Protein 2W8M (pdb70)

B-factor: mean 38.95, std 8.73, range [20.45, 92.02]

CATH classification: 3.40.1350.50

Radius of gyration: 22.52 Å; Cα contacts (8 Å, |Δi|>4): 582; chains: 2; bounding box: 48×68×51 Å

Solvent-accessible surface area: 18351 Å² total; per-residue (Å²): 109,84,19,72,48,24,50,0,40,65,51,4,2,32,0,53,0,1,20,24,6,13,90,15,99,93,137,44,69,4,117,19,52,11,16,37,220,108,83,55,124,34,1,103,137,94,17,87,28,24,0,52,4,138,49,172,128,71,57,15,10,1,0,4,0,15,19,20,9,42,2,139,39,72,123,193,136,80,30,36,7,33,5,59,1,88,41,0,90,16,0,138,162,60,125,2,28,17,20,0,2,1,0,0,32,15,77,130,100,99,92,10,20,0,2,6,0,90,35,0,23,47,5,39,176,88,104,109,6,103,78,83,188,100,50,85,4,65,0,29,14,76,63,7,91,61,12,57,64,0,42,96,17,0,91,37,68,44,111,66,16,126,146,152,120,175,68,84,79,14,70,51,41,52,0,106,72,63,3,4,13,0,53,0,2,16,24,1,12,85,18,106,90,143,42,51,0,112,16,61,5,15,5,105,58,114,213,91,122,52,100,33,0,45,101,94,4,44,4,2,0,24,18,130,44,171,127,32,83,29,5,0,0,1,0,7,19,64,178,28,145,156,177,115,54,91,34,46,57,42,1,58,2,80,41,1,92,24,0,124,170,73,120,2,27,17,10,0,4,0,0,2,35,15,86,137,91,87,120,11,24,0,0,5,0,80,31,0,15,59,20,54,159,112,102,105,8,122,77,75,93,129,173,196,61,50,62,7,47,0,11,32,93,70,11,94,70,17,53,63,0,47,103,16,0,84,37,61,44,134,80,86,178

Nearest PDB structures (foldseek):
  2w8m-assembly1_A  TM=1.006E+00  e=6.542E-33  Sulfolobus virus Ragged Hills
  2w8m-assembly1_B  TM=9.466E-01  e=5.560E-27  Sulfolobus virus Ragged Hills
  7eww-assembly2_B  TM=3.081E-01  e=2.162E-01  Ebinur lake virus
  7ex0-assembly1_A  TM=2.526E-01  e=7.162E-01  Ebinur lake virus
  4lgc-assembly1_A  TM=4.052E-01  e=6.971E+00  [Clostridium] scindens

Structure (mmCIF, N/CA/C/O backbone):
data_2W8M
#
_entry.id   2W8M
#
_cell.length_a   56.477
_cell.length_b   81.971
_cell.length_c   60.160
_cell.angle_alpha   90.00
_cell.angle_beta   115.40
_cell.angle_gamma   90.00
#
_symmetry.space_group_name_H-M   'P 1 21 1'
#
loop_
_entity.id
_entity.type
_entity.pdbx_description
1 polymer 'ORF D212'
2 water water
#
loop_
_atom_site.group_PDB
_atom_site.id
_atom_site.type_symbol
_atom_site.label_atom_id
_atom_site.label_alt_id
_atom_site.label_comp_id
_atom_site.label_asym_id
_atom_site.label_entity_id
_atom_site.label_seq_id
_atom_site.pdbx_PDB_ins_code
_atom_site.Cartn_x
_atom_site.Cartn_y
_atom_site.Cartn_z
_atom_site.occupancy
_atom_site.B_iso_or_equiv
_atom_site.auth_seq_id
_atom_site.auth_comp_id
_atom_site.auth_asym_id
_atom_site.auth_atom_id
_atom_site.pdbx_PDB_model_num
ATOM 1 N N . ILE A 1 19 ? 44.286 60.281 60.675 1.00 30.64 19 ILE A N 1
ATOM 2 C CA . ILE A 1 19 ? 44.735 59.842 59.320 1.00 31.29 19 ILE A CA 1
ATOM 3 C C . ILE A 1 19 ? 46.197 60.247 59.085 1.00 31.06 19 ILE A C 1
ATOM 4 O O . ILE A 1 19 ? 46.488 61.347 58.605 1.00 30.76 19 ILE A O 1
ATOM 9 N N . LEU A 1 20 ? 47.110 59.347 59.448 1.00 30.49 20 LEU A N 1
ATOM 10 C CA . LEU A 1 20 ? 48.542 59.558 59.238 1.00 29.99 20 LEU A CA 1
ATOM 11 C C . LEU A 1 20 ? 48.939 59.121 57.828 1.00 29.22 20 LEU A C 1
ATOM 12 O O . LEU A 1 20 ? 48.432 58.114 57.332 1.00 29.87 20 LEU A O 1
ATOM 17 N N . PRO A 1 21 ? 49.839 59.879 57.168 1.00 28.81 21 PRO A N 1
ATOM 18 C CA . PRO A 1 21 ? 50.368 59.437 55.877 1.00 28.15 21 PRO A CA 1
ATOM 19 C C . PRO A 1 21 ? 51.177 58.147 55.973 1.00 27.54 21 PRO A C 1
ATOM 20 O O . PRO A 1 21 ? 51.905 57.943 56.942 1.00 26.66 21 PRO A O 1
ATOM 24 N N . THR A 1 22 ? 51.026 57.281 54.975 1.00 27.66 22 THR A N 1
ATOM 25 C CA . THR A 1 22 ? 51.919 56.139 54.789 1.00 27.59 22 THR A CA 1
ATOM 26 C C . THR A 1 22 ? 52.253 56.002 53.307 1.00 27.88 22 THR A C 1
ATOM 27 O O . THR A 1 22 ? 51.543 56.532 52.449 1.00 29.07 22 THR A O 1
ATOM 31 N N . VAL A 1 23 ? 53.341 55.29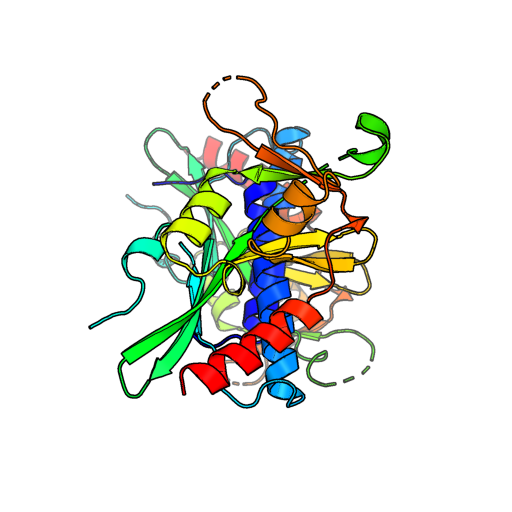7 53.019 1.00 27.87 23 VAL A N 1
ATOM 32 C CA . VAL A 1 23 ? 53.756 55.039 51.639 1.00 28.32 23 VAL A CA 1
ATOM 33 C C . VAL A 1 23 ? 52.721 54.172 50.916 1.00 28.61 23 VAL A C 1
ATOM 34 O O . VAL A 1 23 ? 52.479 54.355 49.726 1.00 28.46 23 VAL A O 1
ATOM 38 N N . GLY A 1 24 ? 52.111 53.245 51.652 1.00 29.17 24 GLY A N 1
ATOM 39 C CA . GLY A 1 24 ? 51.072 52.368 51.115 1.00 28.71 24 GLY A CA 1
ATOM 40 C C . GLY A 1 24 ? 49.818 53.107 50.684 1.00 29.04 24 GLY A C 1
ATOM 41 O O . GLY A 1 24 ? 49.297 52.866 49.594 1.00 29.99 24 GLY A O 1
ATOM 42 N N . LEU A 1 25 ? 49.334 54.010 51.534 1.00 29.28 25 LEU A N 1
ATOM 43 C CA . LEU A 1 25 ? 48.157 54.820 51.212 1.00 29.49 25 LEU A CA 1
ATOM 44 C C . LEU A 1 25 ? 48.433 55.741 50.022 1.00 29.76 25 LEU A C 1
ATOM 45 O O . LEU A 1 25 ? 47.582 55.912 49.149 1.00 29.94 25 LEU A O 1
ATOM 50 N N . GLY A 1 26 ? 49.621 56.336 50.000 1.00 30.40 26 GLY A N 1
ATOM 51 C CA . GLY A 1 26 ? 50.042 57.185 48.887 1.00 31.06 26 GLY A CA 1
ATOM 52 C C . GLY A 1 26 ? 50.102 56.428 47.570 1.00 30.98 26 GLY A C 1
ATOM 53 O O . GLY A 1 26 ? 49.676 56.941 46.533 1.00 30.49 26 GLY A O 1
ATOM 54 N N . ARG A 1 27 ? 50.631 55.206 47.618 1.00 31.22 27 ARG A N 1
ATOM 55 C CA . ARG A 1 27 ? 50.693 54.325 46.444 1.00 32.38 27 ARG A CA 1
ATOM 56 C C . ARG A 1 27 ? 49.304 53.950 45.933 1.00 31.82 27 ARG A C 1
ATOM 57 O O . ARG A 1 27 ? 49.098 53.808 44.727 1.00 31.38 27 ARG A O 1
ATOM 65 N N . GLU A 1 28 ? 48.362 53.781 46.857 1.00 32.81 28 GLU A N 1
ATOM 66 C CA . GLU A 1 28 ? 46.978 53.465 46.506 1.00 34.48 28 GLU A CA 1
ATOM 67 C C . GLU A 1 28 ? 46.305 54.625 45.767 1.00 33.71 28 GLU A C 1
ATOM 68 O O . GLU A 1 28 ? 45.686 54.420 44.725 1.00 35.48 28 GLU A O 1
ATOM 74 N N . TYR A 1 29 ? 46.439 55.838 46.298 1.00 33.76 29 TYR A N 1
ATOM 75 C CA . TYR A 1 29 ? 45.924 57.036 45.624 1.00 34.48 29 TYR A CA 1
ATOM 76 C C . TYR A 1 29 ? 46.588 57.247 44.263 1.00 34.63 29 TYR A C 1
ATOM 77 O O . TYR A 1 29 ? 45.955 57.726 43.321 1.00 34.45 29 TYR A O 1
ATOM 86 N N . LEU A 1 30 ? 47.865 56.882 44.172 1.00 35.11 30 LEU A N 1
ATOM 87 C CA . LEU A 1 30 ? 48.601 56.919 42.907 1.00 35.00 30 LEU A CA 1
ATOM 88 C C . LEU A 1 30 ? 47.957 55.992 41.869 1.00 34.92 30 LEU A C 1
ATOM 89 O O . LEU A 1 30 ? 47.787 56.372 40.711 1.00 35.24 30 LEU A O 1
ATOM 94 N N . VAL A 1 31 ? 47.597 54.781 42.292 1.00 33.89 31 VAL A N 1
ATOM 95 C CA . VAL A 1 31 ? 46.937 53.814 41.413 1.00 32.75 31 VAL A CA 1
ATOM 96 C C . VAL A 1 31 ? 45.536 54.292 41.012 1.00 32.94 31 VAL A C 1
ATOM 97 O O . VAL A 1 31 ? 45.159 54.214 39.843 1.00 32.45 31 VAL A O 1
ATOM 101 N N . LEU A 1 32 ? 44.777 54.783 41.989 1.00 32.89 32 LEU A N 1
ATOM 102 C CA . LEU A 1 32 ? 43.432 55.312 41.746 1.00 34.10 32 LEU A CA 1
ATOM 103 C C . LEU A 1 32 ? 43.475 56.450 40.728 1.00 34.01 32 LEU A C 1
ATOM 104 O O . LEU A 1 32 ? 42.700 56.467 39.773 1.00 33.35 32 LEU A O 1
ATOM 109 N N . GLY A 1 33 ? 44.392 57.389 40.940 1.00 34.29 33 GLY A N 1
ATOM 110 C CA . GLY A 1 33 ? 44.580 58.519 40.031 1.00 34.53 33 GLY A CA 1
ATOM 111 C C . GLY A 1 33 ? 44.835 58.076 38.602 1.00 34.92 33 GLY A C 1
ATOM 112 O O . GLY A 1 33 ? 44.189 58.556 37.672 1.00 34.33 33 GLY A O 1
ATOM 113 N N . LYS A 1 34 ? 45.776 57.149 38.438 1.00 35.81 34 LYS A N 1
ATOM 114 C CA . LYS A 1 34 ? 46.120 56.603 37.123 1.00 35.79 34 LYS A CA 1
ATOM 115 C C . LYS A 1 34 ? 44.948 55.862 36.475 1.00 35.21 34 LYS A C 1
ATOM 116 O O . LYS A 1 34 ? 44.792 55.891 35.256 1.00 36.23 34 LYS A O 1
ATOM 122 N N . LEU A 1 35 ? 44.134 55.194 37.291 1.00 35.64 35 LEU A N 1
ATOM 123 C CA . LEU A 1 35 ? 42.952 54.481 36.798 1.00 36.26 35 LEU A CA 1
ATOM 124 C C . LEU A 1 35 ? 41.912 55.463 36.267 1.00 35.94 35 LEU A C 1
ATOM 125 O O . LEU A 1 35 ? 41.359 55.263 35.187 1.00 37.49 35 LEU A O 1
ATOM 130 N N . LEU A 1 36 ? 41.657 56.521 37.030 1.00 36.69 36 LEU A N 1
ATOM 131 C CA . LEU A 1 36 ? 40.707 57.561 36.629 1.00 36.82 36 LEU A CA 1
ATOM 132 C C . LEU A 1 36 ? 41.116 58.237 35.316 1.00 36.58 36 LEU A C 1
ATOM 133 O O . LEU A 1 36 ? 40.267 58.503 34.465 1.00 36.67 36 LEU A O 1
ATOM 138 N N . ILE A 1 37 ? 42.412 58.505 35.160 1.00 35.66 37 ILE A N 1
ATOM 139 C CA . ILE A 1 37 ? 42.944 59.097 33.928 1.00 35.17 37 ILE A CA 1
ATOM 140 C C . ILE A 1 37 ? 42.706 58.176 32.727 1.00 35.88 37 ILE A C 1
ATOM 141 O O . ILE A 1 37 ? 42.232 58.626 31.683 1.00 36.79 37 ILE A O 1
ATOM 146 N N . SER A 1 38 ? 43.030 56.894 32.885 1.00 35.29 38 SER A N 1
ATOM 147 C CA . SER A 1 38 ? 42.820 55.897 31.828 1.00 35.05 38 SER A CA 1
ATOM 148 C C . SER A 1 38 ? 41.355 55.834 31.408 1.00 35.54 38 SER A C 1
ATOM 149 O O . SER A 1 38 ? 41.037 55.950 30.225 1.00 36.93 38 SER A O 1
ATOM 152 N N . LEU A 1 39 ? 40.475 55.649 32.390 1.00 36.22 39 LEU A N 1
ATOM 153 C CA . LEU A 1 39 ? 39.028 55.581 32.152 1.00 36.11 39 LEU A CA 1
ATOM 154 C C . LEU A 1 39 ? 38.512 56.800 31.386 1.00 36.01 39 LEU A C 1
ATOM 155 O O . LEU A 1 39 ? 37.727 56.661 30.448 1.00 36.31 39 LEU A O 1
ATOM 160 N N . SER A 1 40 ? 38.957 57.984 31.799 1.00 36.53 40 SER A N 1
ATOM 161 C CA . SER A 1 40 ? 38.586 59.239 31.136 1.00 36.65 40 SER A CA 1
ATOM 162 C C . SER A 1 40 ? 39.076 59.282 29.693 1.00 36.51 40 SER A C 1
ATOM 163 O O . SER A 1 40 ? 38.347 59.703 28.794 1.00 37.70 40 SER A O 1
ATOM 166 N N . LYS A 1 41 ? 40.315 58.845 29.484 1.00 37.13 41 LYS A N 1
ATOM 167 C CA . LYS A 1 41 ? 40.925 58.829 28.152 1.00 37.40 41 LYS A CA 1
ATOM 168 C C . LYS A 1 41 ? 40.268 57.804 27.221 1.00 37.63 41 LYS A C 1
ATOM 169 O O . LYS A 1 41 ? 40.139 58.053 26.022 1.00 37.94 41 LYS A O 1
ATOM 175 N N . TRP A 1 42 ? 39.847 56.666 27.772 1.00 36.35 42 TRP A N 1
ATOM 176 C CA . TRP A 1 42 ? 39.131 55.654 26.987 1.00 36.67 42 TRP A CA 1
ATOM 177 C C . TRP A 1 42 ? 37.804 56.209 26.474 1.00 36.60 42 TRP A C 1
ATOM 178 O O . TRP A 1 42 ? 37.448 56.014 25.310 1.00 36.13 42 TRP A O 1
ATOM 189 N N . ARG A 1 43 ? 37.086 56.902 27.355 1.00 36.89 43 ARG A N 1
ATOM 190 C CA . ARG A 1 43 ? 35.805 57.520 27.011 1.00 37.96 43 ARG A CA 1
ATOM 191 C C . ARG A 1 43 ? 35.960 58.624 25.961 1.00 37.93 43 ARG A C 1
ATOM 192 O O . ARG A 1 43 ? 35.166 58.711 25.026 1.00 38.66 43 ARG A O 1
ATOM 200 N N . ALA A 1 44 ? 36.979 59.463 26.130 1.00 38.63 44 ALA A N 1
ATOM 201 C CA . ALA A 1 44 ? 37.228 60.589 25.221 1.00 38.73 44 ALA A CA 1
ATOM 202 C C . ALA A 1 44 ? 37.682 60.130 23.834 1.00 38.76 44 ALA A C 1
ATOM 203 O O . ALA A 1 44 ? 37.298 60.718 22.822 1.00 38.59 44 ALA A O 1
ATOM 205 N N . LYS A 1 45 ? 38.498 59.078 23.796 1.00 40.04 45 LYS A N 1
ATOM 206 C CA . LYS A 1 45 ? 39.008 58.523 22.538 1.00 40.97 45 LYS A CA 1
ATOM 207 C C . LYS A 1 45 ? 37.994 57.625 21.816 1.00 41.20 45 LYS A C 1
ATOM 208 O O . LYS A 1 45 ? 38.232 57.206 20.682 1.00 41.17 45 LYS A O 1
ATOM 214 N N . GLY A 1 46 ? 36.872 57.335 22.471 1.00 41.90 46 GLY A N 1
ATOM 215 C CA . GLY A 1 46 ? 35.823 56.498 21.892 1.00 42.50 46 GLY A CA 1
ATOM 216 C C . GLY A 1 46 ? 36.057 55.010 22.084 1.00 43.05 46 GLY A C 1
ATOM 217 O O . GLY A 1 46 ? 35.404 54.190 21.441 1.00 44.23 46 GLY A O 1
ATOM 218 N N . LEU A 1 47 ? 36.988 54.657 22.968 1.00 44.08 47 LEU A N 1
ATOM 219 C CA . LEU A 1 47 ? 37.269 53.253 23.278 1.00 44.53 47 LEU A CA 1
ATOM 220 C C . LEU A 1 47 ? 36.109 52.643 24.058 1.00 44.45 47 LEU A C 1
ATOM 221 O O . LEU A 1 47 ? 35.753 51.491 23.842 1.00 43.98 47 LEU A O 1
ATOM 226 N N . ILE A 1 48 ? 35.536 53.427 24.968 1.00 44.69 48 ILE A N 1
ATOM 227 C CA . ILE A 1 48 ? 34.292 53.072 25.648 1.00 45.15 48 ILE A CA 1
ATOM 228 C C . ILE A 1 48 ? 33.203 54.036 25.172 1.00 45.34 48 ILE A C 1
ATOM 229 O O . ILE A 1 48 ? 33.435 55.242 25.095 1.00 46.25 48 ILE A O 1
ATOM 234 N N . ASP A 1 49 ? 32.026 53.498 24.850 1.00 45.76 49 ASP A N 1
ATOM 235 C CA . ASP A 1 49 ? 30.914 54.294 24.304 1.00 46.34 49 ASP A CA 1
ATOM 236 C C . ASP A 1 49 ? 29.866 54.682 25.353 1.00 46.05 49 ASP A C 1
ATOM 237 O O . ASP A 1 49 ? 28.830 55.254 25.011 1.00 46.04 49 ASP A O 1
ATOM 242 N N . PHE A 1 50 ? 30.138 54.380 26.619 1.00 45.93 50 PHE A N 1
ATOM 243 C CA . PHE A 1 50 ? 29.180 54.615 27.701 1.00 45.27 50 PHE A CA 1
ATOM 244 C C . PHE A 1 50 ? 29.867 55.207 28.926 1.00 45.85 50 PHE A C 1
ATOM 245 O O . PHE A 1 50 ? 31.070 55.020 29.131 1.00 44.06 50 PHE A O 1
ATOM 253 N N . ASP A 1 51 ? 29.087 55.915 29.737 1.00 46.39 51 ASP A N 1
ATOM 254 C CA . ASP A 1 51 ? 29.585 56.515 30.967 1.00 46.16 51 ASP A CA 1
ATOM 255 C C . ASP A 1 51 ? 29.722 55.462 32.063 1.00 47.01 51 ASP A C 1
ATOM 256 O O . ASP A 1 51 ? 28.835 54.625 32.247 1.00 46.69 51 ASP A O 1
ATOM 261 N N . VAL A 1 52 ? 30.843 55.511 32.777 1.00 47.28 52 VAL A N 1
ATOM 262 C CA . VAL A 1 52 ? 31.022 54.740 34.005 1.00 48.11 52 VAL A CA 1
ATOM 263 C C . VAL A 1 52 ? 30.998 55.713 35.183 1.00 47.72 52 VAL A C 1
ATOM 264 O O . VAL A 1 52 ? 31.425 56.861 35.053 1.00 47.34 52 VAL A O 1
ATOM 268 N N . TYR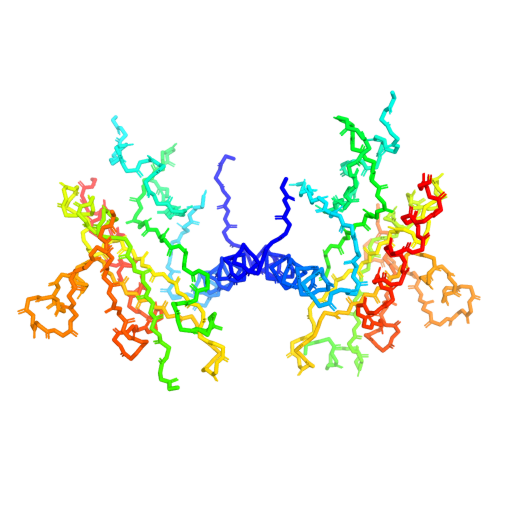 A 1 53 ? 30.489 55.253 36.322 1.00 48.57 53 TYR A N 1
ATOM 269 C CA . TYR A 1 53 ? 30.322 56.105 37.503 1.00 48.92 53 TYR A CA 1
ATOM 270 C C . TYR A 1 53 ? 30.963 55.487 38.742 1.00 49.21 53 TYR A C 1
ATOM 271 O O . TYR A 1 53 ? 30.865 54.281 38.970 1.00 49.11 53 TYR A O 1
ATOM 280 N N . LEU A 1 54 ? 31.612 56.332 39.538 1.00 50.09 54 LEU A N 1
ATOM 281 C CA . LEU A 1 54 ? 32.316 55.904 40.746 1.00 50.62 54 LEU A CA 1
ATOM 282 C C . LEU A 1 54 ? 31.440 56.075 41.986 1.00 51.25 54 LEU A C 1
ATOM 283 O O . LEU A 1 54 ? 30.439 56.795 41.965 1.00 51.41 54 LEU A O 1
ATOM 288 N N . TYR A 1 68 ? 14.831 46.029 43.295 1.00 31.41 68 TYR A N 1
ATOM 289 C CA . TYR A 1 68 ? 15.885 45.156 43.801 1.00 30.71 68 TYR A CA 1
ATOM 290 C C . TYR A 1 68 ? 17.264 45.686 43.419 1.00 31.19 68 TYR A C 1
ATOM 291 O O . TYR A 1 68 ? 17.506 46.028 42.260 1.00 31.61 68 TYR A O 1
ATOM 300 N N . GLU A 1 69 ? 18.160 45.741 44.402 1.00 31.28 69 GLU A N 1
ATOM 301 C CA . GLU A 1 69 ? 19.526 46.222 44.202 1.00 31.14 69 GLU A CA 1
ATOM 302 C C . GLU A 1 69 ? 20.462 45.051 43.915 1.00 31.39 69 GLU A C 1
ATOM 303 O O . GLU A 1 69 ? 20.705 44.213 44.786 1.00 30.92 69 GLU A O 1
ATOM 309 N N . TYR A 1 70 ? 20.982 45.001 42.692 1.00 31.75 70 TYR A N 1
ATOM 310 C CA . TYR A 1 70 ? 21.850 43.905 42.257 1.00 31.82 70 TYR A CA 1
ATOM 311 C C . TYR A 1 70 ? 23.210 43.940 42.956 1.00 31.45 70 TYR A C 1
ATOM 312 O O . TYR A 1 70 ? 23.831 44.998 43.075 1.00 31.92 70 TYR A O 1
ATOM 321 N N . TYR A 1 71 ? 23.650 42.771 43.419 1.00 30.84 71 TYR A N 1
ATOM 322 C CA . TYR A 1 71 ? 24.960 42.592 44.060 1.00 30.97 71 TYR A CA 1
ATOM 323 C C . TYR A 1 71 ? 25.147 43.447 45.318 1.00 30.53 71 TYR A C 1
ATOM 324 O O . TYR A 1 71 ? 26.233 43.973 45.559 1.00 30.77 71 TYR A O 1
ATOM 333 N N . LYS A 1 72 ? 24.096 43.569 46.126 1.00 30.95 72 LYS A N 1
ATOM 334 C CA . LYS A 1 72 ? 24.161 44.388 47.343 1.00 30.84 72 LYS A CA 1
ATOM 335 C C . LYS A 1 72 ? 25.150 43.837 48.376 1.00 29.45 72 LYS A C 1
ATOM 336 O O . LYS A 1 72 ? 25.739 44.595 49.143 1.00 27.71 72 LYS A O 1
ATOM 342 N N . GLY A 1 73 ? 25.327 42.519 48.386 1.00 29.55 73 GLY A N 1
ATOM 343 C CA . GLY A 1 73 ? 26.283 41.863 49.278 1.00 30.20 73 GLY A CA 1
ATOM 344 C C . GLY A 1 73 ? 27.737 42.178 48.961 1.00 30.03 73 GLY A C 1
ATOM 345 O O . GLY A 1 73 ? 28.607 42.021 49.818 1.00 30.14 73 GLY A O 1
ATOM 346 N N . LEU A 1 74 ? 27.998 42.618 47.730 1.00 30.92 74 LEU A N 1
ATOM 347 C CA . LEU A 1 74 ? 29.337 43.050 47.312 1.00 31.05 74 LEU A CA 1
ATOM 348 C C . LEU A 1 74 ? 29.648 44.491 47.728 1.00 32.09 74 LEU A C 1
ATOM 349 O O . LEU A 1 74 ? 30.775 44.960 47.549 1.00 32.57 74 LEU A O 1
ATOM 354 N N . GLU A 1 75 ? 28.649 45.187 48.268 1.00 32.71 75 GLU A N 1
ATOM 355 C CA . GLU A 1 75 ? 28.834 46.538 48.795 1.00 33.93 75 GLU A CA 1
ATOM 356 C C . GLU A 1 75 ? 29.844 46.505 49.941 1.00 34.39 75 GLU A C 1
ATOM 357 O O . GLU A 1 75 ? 29.724 45.692 50.856 1.00 35.62 75 GLU A O 1
ATOM 363 N N . ASP A 1 76 ? 30.847 47.377 49.862 1.00 34.59 76 ASP A N 1
ATOM 364 C CA . ASP A 1 76 ? 31.934 47.463 50.854 1.00 34.40 76 ASP A CA 1
ATOM 365 C C . ASP A 1 76 ? 32.860 46.232 50.897 1.00 33.40 76 ASP A C 1
ATOM 366 O O . ASP A 1 76 ? 33.599 46.053 51.864 1.00 34.31 76 ASP A O 1
ATOM 371 N N . LYS A 1 77 ? 32.832 45.402 49.855 1.00 32.07 77 LYS A N 1
ATOM 372 C CA . LYS A 1 77 ? 33.748 44.258 49.749 1.00 31.94 77 LYS A CA 1
ATOM 373 C C . LYS A 1 77 ? 35.037 44.627 49.013 1.00 31.37 77 LYS A C 1
ATOM 374 O O . LYS A 1 77 ? 36.094 44.064 49.299 1.00 31.73 77 LYS A O 1
ATOM 380 N N . TYR A 1 78 ? 34.939 45.563 48.068 1.00 29.27 78 TYR A N 1
ATOM 381 C CA . TYR A 1 78 ? 36.078 45.982 47.246 1.00 28.87 78 TYR A CA 1
ATOM 382 C C . TYR A 1 78 ? 36.303 47.492 47.339 1.00 28.38 78 TYR A C 1
ATOM 383 O O . TYR A 1 78 ? 35.416 48.235 47.753 1.00 26.78 78 TYR A O 1
ATOM 392 N N . ASP A 1 79 ? 37.499 47.931 46.953 1.00 29.46 79 ASP A N 1
ATOM 393 C CA . ASP A 1 79 ? 37.912 49.332 47.120 1.00 30.28 79 ASP A CA 1
ATOM 394 C C . ASP A 1 79 ? 37.102 50.298 46.265 1.00 31.29 79 ASP A C 1
ATOM 395 O O . ASP A 1 79 ? 36.725 51.375 46.725 1.00 29.78 79 ASP A O 1
ATOM 400 N N . LEU A 1 80 ? 36.852 49.906 45.021 1.00 32.88 80 LEU A N 1
ATOM 401 C CA . LEU A 1 80 ? 36.175 50.762 44.057 1.00 33.62 80 LEU A CA 1
ATOM 402 C C . LEU A 1 80 ? 35.176 49.950 43.240 1.00 33.98 80 LEU A C 1
ATOM 403 O O . LEU A 1 80 ? 35.479 48.843 42.792 1.00 34.32 80 LEU A O 1
ATOM 408 N N . THR A 1 81 ? 33.980 50.505 43.063 1.00 33.67 81 THR A N 1
ATOM 409 C CA . THR A 1 81 ? 32.946 49.893 42.235 1.00 33.50 81 THR A CA 1
ATOM 410 C C . THR A 1 81 ? 32.675 50.796 41.036 1.00 33.26 81 THR A C 1
ATOM 411 O O . THR A 1 81 ? 32.470 51.999 41.195 1.00 33.01 81 THR A O 1
ATOM 415 N N . LEU A 1 82 ? 32.688 50.214 39.841 1.00 33.70 82 LEU A N 1
ATOM 416 C CA . LEU A 1 82 ? 32.371 50.952 38.620 1.00 33.69 82 LEU A CA 1
ATOM 417 C C . LEU A 1 82 ? 30.913 50.706 38.236 1.00 33.88 82 LEU A C 1
ATOM 418 O O . LEU A 1 82 ? 30.529 49.583 37.906 1.00 33.57 82 LEU A O 1
ATOM 423 N N . TYR A 1 83 ? 30.113 51.768 38.300 1.00 34.03 83 TYR A N 1
ATOM 424 C CA . TYR A 1 83 ? 28.680 51.706 38.015 1.00 35.26 83 TYR A CA 1
ATOM 425 C C . TYR A 1 83 ? 28.357 52.195 36.605 1.00 35.42 83 TYR A C 1
ATOM 426 O O . TYR A 1 83 ? 29.151 52.899 35.983 1.00 33.56 83 TYR A O 1
ATOM 435 N N . ILE A 1 84 ? 27.178 51.816 36.121 1.00 36.12 84 ILE A N 1
ATOM 436 C CA . ILE A 1 84 ? 26.632 52.335 34.865 1.00 37.27 84 ILE A CA 1
ATOM 437 C C . ILE A 1 84 ? 25.170 52.729 35.068 1.00 37.73 84 ILE A C 1
ATOM 438 O O . ILE A 1 84 ? 24.498 52.201 35.954 1.00 36.62 84 ILE A O 1
ATOM 443 N N . ARG A 1 85 ? 24.689 53.659 34.246 1.00 39.60 85 ARG A N 1
ATOM 444 C CA . ARG A 1 85 ? 23.298 54.117 34.323 1.00 41.31 85 ARG A CA 1
ATOM 445 C C . ARG A 1 85 ? 22.359 53.203 33.548 1.00 41.74 85 ARG A C 1
ATOM 446 O O . ARG A 1 85 ? 22.478 53.068 32.330 1.00 41.14 85 ARG A O 1
ATOM 454 N N . ALA A 1 86 ? 21.428 52.584 34.266 1.00 43.05 86 ALA A N 1
ATOM 455 C CA . ALA A 1 86 ? 20.350 51.820 33.647 1.00 44.16 86 ALA A CA 1
ATOM 456 C C . ALA A 1 86 ? 19.312 52.784 33.097 1.00 44.60 86 ALA A C 1
ATOM 457 O O . ALA A 1 86 ? 19.028 52.795 31.900 1.00 45.81 86 ALA A O 1
ATOM 459 N N . LYS A 1 87 ? 18.758 53.593 33.993 1.00 45.20 87 LYS A N 1
ATOM 460 C CA . LYS A 1 87 ? 17.751 54.591 33.649 1.00 45.92 87 LYS A CA 1
ATOM 461 C C . LYS A 1 87 ? 17.847 55.728 34.672 1.00 46.19 87 LYS A C 1
ATOM 462 O O . LYS A 1 87 ? 18.540 56.720 34.434 1.00 46.50 87 LYS A O 1
ATOM 468 N N . ASP A 1 88 ? 17.164 55.575 35.806 1.00 45.84 88 ASP A N 1
ATOM 469 C CA . ASP A 1 88 ? 17.347 56.448 36.965 1.00 45.32 88 ASP A CA 1
ATOM 470 C C . ASP A 1 88 ? 17.963 55.653 38.120 1.00 44.87 88 ASP A C 1
ATOM 471 O O . ASP A 1 88 ? 17.994 56.121 39.260 1.00 45.24 88 ASP A O 1
ATOM 476 N N . SER A 1 89 ? 18.453 54.454 37.807 1.00 44.08 89 SER A N 1
ATOM 477 C CA . SER A 1 89 ? 19.120 53.586 38.771 1.00 43.42 89 SER A CA 1
ATOM 478 C C . SER A 1 89 ? 20.539 53.301 38.294 1.00 42.77 89 SER A C 1
ATOM 479 O O . SER A 1 89 ? 20.850 53.459 37.110 1.00 42.21 89 SER A O 1
ATOM 482 N N . TYR A 1 90 ? 21.391 52.877 39.220 1.00 41.94 90 TYR A N 1
ATOM 483 C CA . TYR A 1 90 ? 22.786 52.576 38.914 1.00 40.59 90 TYR A CA 1
ATOM 484 C C . TYR A 1 90 ? 23.084 51.106 39.170 1.00 39.86 90 TYR A C 1
ATOM 485 O O . TYR A 1 90 ? 22.634 50.533 40.164 1.00 40.53 90 TYR A O 1
ATOM 494 N N . TYR A 1 91 ? 23.846 50.508 38.259 1.00 38.16 91 TYR A N 1
ATOM 495 C CA . TYR A 1 91 ? 24.153 49.085 38.303 1.00 37.35 91 TYR A CA 1
ATOM 496 C C . TYR A 1 91 ? 25.663 48.879 38.307 1.00 36.50 91 TYR A C 1
ATOM 497 O O . TYR A 1 91 ? 26.352 49.368 37.409 1.00 35.99 91 TYR A O 1
ATOM 506 N N . PRO A 1 92 ? 26.186 48.152 39.314 1.00 35.87 92 PRO A N 1
ATOM 507 C CA . PRO A 1 92 ? 27.623 47.909 39.374 1.00 35.03 92 PRO A CA 1
ATOM 508 C C . PRO A 1 92 ? 28.074 46.930 38.293 1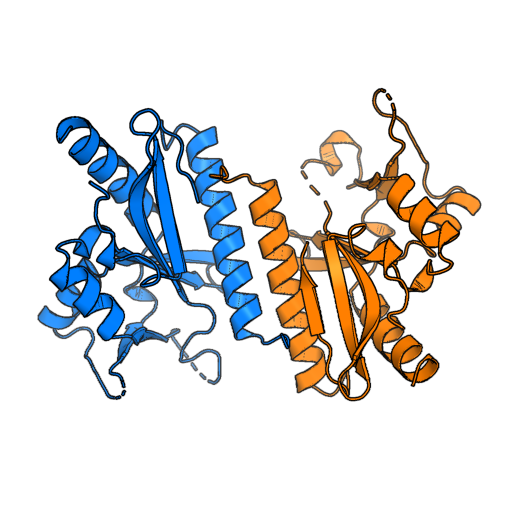.00 34.25 92 PRO A C 1
ATOM 509 O O . PRO A 1 92 ? 27.580 45.805 38.232 1.00 33.52 92 PRO A O 1
ATOM 513 N N . LEU A 1 93 ? 28.998 47.378 37.449 1.00 33.53 93 LEU A N 1
ATOM 514 C CA . LEU A 1 93 ? 29.480 46.588 36.321 1.00 33.19 93 LEU A CA 1
ATOM 515 C C . LEU A 1 93 ? 30.745 45.821 36.690 1.00 31.87 93 LEU A C 1
ATOM 516 O O . LEU A 1 93 ? 30.854 44.627 36.422 1.00 30.69 93 LEU A O 1
ATOM 521 N N . LEU A 1 94 ? 31.700 46.518 37.296 1.00 31.17 94 LEU A N 1
ATOM 522 C CA . LEU A 1 94 ? 32.953 45.905 37.736 1.00 30.89 94 LEU A CA 1
ATOM 523 C C . LEU A 1 94 ? 33.302 46.340 39.154 1.00 30.58 94 LEU A C 1
ATOM 524 O O . LEU A 1 94 ? 32.894 47.414 39.607 1.00 31.23 94 LEU A O 1
ATOM 529 N N . TRP A 1 95 ? 34.053 45.488 39.845 1.00 28.54 95 TRP A N 1
ATOM 530 C CA . TRP A 1 95 ? 34.571 45.793 41.172 1.00 26.57 95 TRP A CA 1
ATOM 531 C C . TRP A 1 95 ? 36.089 45.751 41.110 1.00 26.26 95 TRP A C 1
ATOM 532 O O . TRP A 1 95 ? 36.670 44.822 40.546 1.00 24.50 95 TRP A O 1
ATOM 543 N N . ILE A 1 96 ? 36.724 46.767 41.685 1.00 26.27 96 ILE A N 1
ATOM 544 C CA . ILE A 1 96 ? 38.168 46.948 41.565 1.00 26.00 96 ILE A CA 1
ATOM 545 C C . ILE A 1 96 ? 38.826 47.056 42.935 1.00 26.09 96 ILE A C 1
ATOM 546 O O . ILE A 1 96 ? 38.344 47.776 43.812 1.00 25.20 96 ILE A O 1
ATOM 551 N N . ASP A 1 97 ? 39.935 46.340 43.097 1.00 25.68 97 ASP A N 1
ATOM 552 C CA . ASP A 1 97 ? 40.723 46.377 44.320 1.00 26.95 97 ASP A CA 1
ATOM 553 C C . ASP A 1 97 ? 42.071 47.026 44.014 1.00 26.58 97 ASP A C 1
ATOM 554 O O . ASP A 1 97 ? 42.773 46.604 43.094 1.00 24.16 97 ASP A O 1
ATOM 559 N N . ILE A 1 98 ? 42.418 48.057 44.780 1.00 27.00 98 ILE A N 1
ATOM 560 C CA . ILE A 1 98 ? 43.675 48.779 44.600 1.00 27.00 98 ILE A CA 1
ATOM 561 C C . ILE A 1 98 ? 44.783 48.139 45.434 1.00 27.56 98 ILE A C 1
ATOM 562 O O . ILE A 1 98 ? 44.645 47.982 46.648 1.00 27.01 98 ILE A O 1
ATOM 567 N N . THR A 1 99 ? 45.874 47.766 44.769 1.00 28.25 99 THR A N 1
ATOM 568 C CA . THR A 1 99 ? 47.054 47.225 45.436 1.00 28.59 99 THR A CA 1
ATOM 569 C C . THR A 1 99 ? 48.182 48.259 45.356 1.00 28.05 99 THR A C 1
ATOM 570 O O . THR A 1 99 ? 48.732 48.506 44.283 1.00 28.66 99 THR A O 1
ATOM 574 N N . GLY A 1 100 ? 48.504 48.870 46.491 1.00 27.29 100 GLY A N 1
ATOM 575 C CA . GLY A 1 100 ? 49.519 49.919 46.550 1.00 27.70 100 GLY A CA 1
ATOM 576 C C . GLY A 1 100 ? 50.931 49.366 46.581 1.00 28.19 100 GLY A C 1
ATOM 577 O O . GLY A 1 100 ? 51.577 49.223 45.540 1.00 27.24 100 GLY A O 1
ATOM 578 N N . SER A 1 101 ? 51.410 49.061 47.783 1.00 28.37 101 SER A N 1
ATOM 579 C CA . SER A 1 101 ? 52.750 48.513 47.968 1.00 28.74 101 SER A CA 1
ATOM 580 C C . SER A 1 101 ? 52.780 47.021 47.639 1.00 28.37 101 SER A C 1
ATOM 581 O O . SER A 1 101 ? 51.847 46.283 47.963 1.00 28.49 101 SER A O 1
ATOM 584 N N . SER A 1 102 ? 53.853 46.590 46.982 1.00 26.97 102 SER A N 1
ATOM 585 C CA . SER A 1 102 ? 54.061 45.177 46.676 1.00 26.45 102 SER A CA 1
ATOM 586 C C . SER A 1 102 ? 54.651 44.453 47.888 1.00 25.30 102 SER A C 1
ATOM 587 O O . SER A 1 102 ? 55.071 45.086 48.860 1.00 24.71 102 SER A O 1
ATOM 590 N N . TRP A 1 103 ? 54.674 43.127 47.823 1.00 24.49 103 TRP A N 1
ATOM 591 C CA . TRP A 1 103 ? 55.257 42.310 48.888 1.00 25.37 103 TRP A CA 1
ATOM 592 C C . TRP A 1 103 ? 56.786 42.425 48.882 1.00 26.80 103 TRP A C 1
ATOM 593 O O . TRP A 1 103 ? 57.423 42.336 49.930 1.00 25.81 103 TRP A O 1
ATOM 604 N N . THR A 1 104 ? 57.357 42.639 47.699 1.00 29.06 104 THR A N 1
ATOM 605 C CA . THR A 1 104 ? 58.810 42.702 47.517 1.00 30.90 104 THR A CA 1
ATOM 606 C C . THR A 1 104 ? 59.402 44.094 47.750 1.00 32.74 104 THR A C 1
ATOM 607 O O . THR A 1 104 ? 60.386 44.230 48.477 1.00 31.96 104 THR A O 1
ATOM 611 N N . GLU A 1 105 ? 58.809 45.117 47.134 1.00 34.96 105 GLU A N 1
ATOM 612 C CA . GLU A 1 105 ? 59.406 46.467 47.117 1.00 36.66 105 GLU A CA 1
ATOM 613 C C . GLU A 1 105 ? 59.568 47.095 48.506 1.00 37.86 105 GLU A C 1
ATOM 614 O O . GLU A 1 105 ? 60.296 48.077 48.665 1.00 38.23 105 GLU A O 1
ATOM 620 N N . GLU A 1 106 ? 58.889 46.526 49.501 1.00 39.04 106 GLU A N 1
ATOM 621 C CA . GLU A 1 106 ? 59.150 46.839 50.909 1.00 39.95 106 GLU A CA 1
ATOM 622 C C . GLU A 1 106 ? 60.339 46.030 51.463 1.00 40.23 106 GLU A C 1
ATOM 623 O O . GLU A 1 106 ? 60.466 45.860 52.678 1.00 40.11 106 GLU A O 1
ATOM 629 N N . GLN A 1 107 ? 61.206 45.551 50.566 1.00 40.39 107 GLN A N 1
ATOM 630 C CA . GLN A 1 107 ? 62.375 44.738 50.917 1.00 40.53 107 GLN A CA 1
ATOM 631 C C . GLN A 1 107 ? 62.013 43.545 51.796 1.00 40.40 107 GLN A C 1
ATOM 632 O O . GLN A 1 107 ? 61.578 42.507 51.299 1.00 40.70 107 GLN A O 1
ATOM 638 N N . GLY A 1 113 ? 64.962 41.450 42.332 1.00 34.25 113 GLY A N 1
ATOM 639 C CA . GLY A 1 113 ? 64.370 40.653 41.260 1.00 34.53 113 GLY A CA 1
ATOM 640 C C . GLY A 1 113 ? 63.005 41.163 40.832 1.00 35.36 113 GLY A C 1
ATOM 641 O O . GLY A 1 113 ? 62.741 42.365 40.872 1.00 35.49 113 GLY A O 1
ATOM 642 N N . GLU A 1 114 ? 62.140 40.241 40.419 1.00 35.42 114 GLU A N 1
ATOM 643 C CA . GLU A 1 114 ? 60.795 40.578 39.961 1.00 36.00 114 GLU A CA 1
ATOM 644 C C . GLU A 1 114 ? 59.874 40.909 41.136 1.00 36.22 114 GLU A C 1
ATOM 645 O O . GLU A 1 114 ? 59.950 40.286 42.198 1.00 35.62 114 GLU A O 1
ATOM 651 N N . SER A 1 115 ? 58.998 41.886 40.930 1.00 36.39 115 SER A N 1
ATOM 652 C CA . SER A 1 115 ? 58.067 42.326 41.967 1.00 37.77 115 SER A CA 1
ATOM 653 C C . SER A 1 115 ? 56.949 41.299 42.179 1.00 37.67 115 SER A C 1
ATOM 654 O O . SER A 1 115 ? 56.371 40.793 41.217 1.00 37.21 115 SER A O 1
ATOM 657 N N . ILE A 1 116 ? 56.667 40.992 43.444 1.00 38.26 116 ILE A N 1
ATOM 658 C CA . ILE A 1 116 ? 55.617 40.040 43.819 1.00 38.04 116 ILE A CA 1
ATOM 659 C C . ILE A 1 116 ? 54.524 40.762 44.600 1.00 37.80 116 ILE A C 1
ATOM 660 O O . ILE A 1 116 ? 54.815 41.585 45.467 1.00 37.44 116 ILE A O 1
ATOM 665 N N . TYR A 1 117 ? 53.270 40.441 44.291 1.00 37.36 117 TYR A N 1
ATOM 666 C CA . TYR A 1 117 ? 52.124 41.047 44.962 1.00 36.91 117 TYR A CA 1
ATOM 667 C C . TYR A 1 117 ? 51.315 40.010 45.736 1.00 37.10 117 TYR A C 1
ATOM 668 O O . TYR A 1 117 ? 51.048 38.916 45.238 1.00 38.02 117 TYR A O 1
ATOM 677 N N . ALA A 1 118 ? 50.942 40.370 46.962 1.00 36.61 118 ALA A N 1
ATOM 678 C CA . ALA A 1 118 ? 50.119 39.523 47.819 1.00 36.47 118 ALA A CA 1
ATOM 679 C C . ALA A 1 118 ? 48.664 39.968 47.719 1.00 36.09 118 ALA A C 1
ATOM 680 O O . ALA A 1 118 ? 48.351 41.135 47.954 1.00 36.03 118 ALA A O 1
ATOM 682 N N . ILE A 1 119 ? 47.787 39.035 47.361 1.00 36.03 119 ILE A N 1
ATOM 683 C CA . ILE A 1 119 ? 46.361 39.314 47.203 1.00 35.94 119 ILE A CA 1
ATOM 684 C C . ILE A 1 119 ? 45.547 38.398 48.117 1.00 36.03 119 ILE A C 1
ATOM 685 O O . ILE A 1 119 ? 45.688 37.176 48.066 1.00 35.85 119 ILE A O 1
ATOM 690 N N . LEU A 1 120 ? 44.698 39.001 48.945 1.00 36.86 120 LEU A N 1
ATOM 691 C CA . LEU A 1 120 ? 43.890 38.263 49.917 1.00 37.35 120 LEU A CA 1
ATOM 692 C C . LEU A 1 120 ? 42.992 37.236 49.236 1.00 37.16 120 LEU A C 1
ATOM 693 O O . LEU A 1 120 ? 42.212 37.576 48.347 1.00 36.62 120 LEU A O 1
ATOM 698 N N . SER A 1 121 ? 43.113 35.982 49.664 1.00 36.65 121 SER A N 1
ATOM 699 C CA . SER A 1 121 ? 42.273 34.895 49.160 1.00 36.77 121 SER A CA 1
ATOM 700 C C . SER A 1 121 ? 40.781 35.173 49.362 1.00 35.54 121 SER A C 1
ATOM 701 O O . SER A 1 121 ? 39.961 34.784 48.534 1.00 34.73 121 SER A O 1
ATOM 704 N N . VAL A 1 122 ? 40.443 35.844 50.461 1.00 35.77 122 VAL A N 1
ATOM 705 C CA . VAL A 1 122 ? 39.050 36.180 50.781 1.00 36.41 122 VAL A CA 1
ATOM 706 C C . VAL A 1 122 ? 38.401 37.023 49.678 1.00 36.61 122 VAL A C 1
ATOM 707 O O . VAL A 1 122 ? 37.216 36.861 49.384 1.00 37.38 122 VAL A O 1
ATOM 711 N N . LYS A 1 123 ? 39.184 37.908 49.065 1.00 36.67 123 LYS A N 1
ATOM 712 C CA . LYS A 1 123 ? 38.700 38.739 47.959 1.00 36.07 123 LYS A CA 1
ATOM 713 C C . LYS A 1 123 ? 38.295 37.892 46.750 1.00 36.43 123 LYS A C 1
ATOM 714 O O . LYS A 1 123 ? 37.305 38.190 46.074 1.00 36.87 123 LYS A O 1
ATOM 720 N N . VAL A 1 124 ? 39.063 36.837 46.488 1.00 36.06 124 VAL A N 1
ATOM 721 C CA . VAL A 1 124 ? 38.815 35.959 45.342 1.00 35.74 124 VAL A CA 1
ATOM 722 C C . VAL A 1 124 ? 37.641 35.021 45.622 1.00 36.06 124 VAL A C 1
ATOM 723 O O . VAL A 1 124 ? 36.804 34.789 44.748 1.00 35.06 124 VAL A O 1
ATOM 727 N N . GLU A 1 125 ? 37.589 34.490 46.843 1.00 36.79 125 GLU A N 1
ATOM 728 C CA . GLU A 1 125 ? 36.484 33.636 47.285 1.00 37.18 125 GLU A CA 1
ATOM 729 C C . GLU A 1 125 ? 35.135 34.357 47.225 1.00 36.67 125 GLU A C 1
ATOM 730 O O . GLU A 1 125 ? 34.118 33.747 46.895 1.00 36.32 125 GLU A O 1
ATOM 736 N N . THR A 1 126 ? 35.132 35.648 47.549 1.00 35.98 126 THR A N 1
ATOM 737 C CA . THR A 1 126 ? 33.917 36.462 47.470 1.00 35.79 126 THR A CA 1
ATOM 738 C C . THR A 1 126 ? 33.434 36.594 46.024 1.00 35.98 126 THR A C 1
ATOM 739 O O . THR A 1 126 ? 32.236 36.515 45.759 1.00 37.67 126 THR A O 1
ATOM 743 N N . ALA A 1 127 ? 34.369 36.793 45.099 1.00 34.45 127 ALA A N 1
ATOM 744 C CA . ALA A 1 127 ? 34.044 36.883 43.670 1.00 33.35 127 ALA A CA 1
ATOM 745 C C . ALA A 1 127 ? 33.468 35.568 43.134 1.00 33.10 127 ALA A C 1
ATOM 746 O O . ALA A 1 127 ? 32.594 35.571 42.263 1.00 31.90 127 ALA A O 1
ATOM 748 N N . LYS A 1 128 ? 33.970 34.452 43.656 1.00 33.02 128 LYS A N 1
ATOM 749 C CA . LYS A 1 128 ? 33.478 33.129 43.285 1.00 32.77 128 LYS A CA 1
ATOM 750 C C . LYS A 1 128 ? 32.052 32.941 43.793 1.00 33.37 128 LYS A C 1
ATOM 751 O O . LYS A 1 128 ? 31.176 32.491 43.053 1.00 33.97 128 LYS A O 1
ATOM 757 N N . LYS A 1 129 ? 31.833 33.303 45.055 1.00 33.21 129 LYS A N 1
ATOM 758 C CA . LYS A 1 129 ? 30.524 33.174 45.702 1.00 32.97 129 LYS A CA 1
ATOM 759 C C . LYS A 1 129 ? 29.428 33.921 44.934 1.00 32.20 129 LYS A C 1
ATOM 760 O O . LYS A 1 129 ? 28.345 33.380 44.710 1.00 31.70 129 LYS A O 1
ATOM 766 N N . TYR A 1 130 ? 29.718 35.155 44.530 1.00 30.95 130 TYR A N 1
ATOM 767 C CA . TYR A 1 130 ? 28.744 35.988 43.810 1.00 30.98 130 TYR A CA 1
ATOM 768 C C . TYR A 1 130 ? 28.825 35.821 42.282 1.00 30.79 130 TYR A C 1
ATOM 769 O O . TYR A 1 130 ? 28.227 36.599 41.537 1.00 31.28 130 TYR A O 1
ATOM 778 N N . ASP A 1 131 ? 29.555 34.804 41.825 1.00 30.91 131 ASP A N 1
ATOM 779 C CA . ASP A 1 131 ? 29.655 34.478 40.399 1.00 30.17 131 ASP A CA 1
ATOM 780 C C . ASP A 1 131 ? 30.030 35.719 39.576 1.00 29.78 131 ASP A C 1
ATOM 781 O O . ASP A 1 131 ? 29.327 36.108 38.639 1.00 29.09 131 ASP A O 1
ATOM 786 N N . VAL A 1 132 ? 31.149 36.333 39.949 1.00 28.97 132 VAL A N 1
ATOM 787 C CA . VAL A 1 132 ? 31.603 37.587 39.346 1.00 28.60 132 VAL A CA 1
ATOM 788 C C . VAL A 1 132 ? 33.126 37.569 39.150 1.00 27.54 132 VAL A C 1
ATOM 789 O O . VAL A 1 132 ? 33.788 38.604 39.204 1.00 26.55 132 VAL A O 1
ATOM 793 N N . LEU A 1 133 ? 33.662 36.382 38.873 1.00 27.29 133 LEU A N 1
ATOM 794 C CA . LEU A 1 133 ? 35.115 36.168 38.813 1.00 28.09 133 LEU A CA 1
ATOM 795 C C . LEU A 1 133 ? 35.814 37.025 37.759 1.00 27.56 133 LEU A C 1
ATOM 796 O O . LEU A 1 133 ? 36.899 37.551 38.005 1.00 30.02 133 LEU A O 1
ATOM 801 N N . GLY A 1 134 ? 35.189 37.166 36.594 1.00 27.67 134 GLY A N 1
ATOM 802 C CA . GLY A 1 134 ? 35.750 37.966 35.503 1.00 28.52 134 GLY A CA 1
ATOM 803 C C . GLY A 1 134 ? 35.540 39.467 35.645 1.00 28.35 134 GLY A C 1
ATOM 804 O O . GLY A 1 134 ? 36.143 40.252 34.915 1.00 28.81 134 GLY A O 1
ATOM 805 N N . ARG A 1 135 ? 34.686 39.864 36.584 1.00 28.27 135 ARG A N 1
ATOM 806 C CA . ARG A 1 135 ? 34.330 41.269 36.782 1.00 28.32 135 ARG A CA 1
ATOM 807 C C . ARG A 1 135 ? 34.993 41.878 38.019 1.00 28.65 135 ARG A C 1
ATOM 808 O O . ARG A 1 135 ? 34.770 43.048 38.333 1.00 29.67 135 ARG A O 1
ATOM 816 N N . VAL A 1 136 ? 35.800 41.080 38.714 1.00 28.88 136 VAL A N 1
ATOM 817 C CA . VAL A 1 136 ? 36.540 41.531 39.888 1.00 28.35 136 VAL A CA 1
ATOM 818 C C . VAL A 1 136 ? 38.009 41.635 39.516 1.00 29.62 136 VAL A C 1
ATOM 819 O O . VAL A 1 136 ? 38.651 40.626 39.225 1.00 30.78 136 VAL A O 1
ATOM 823 N N . PHE A 1 137 ? 38.531 42.858 39.522 1.00 29.65 137 PHE A N 1
ATOM 824 C CA . PHE A 1 137 ? 39.906 43.120 39.110 1.00 28.88 137 PHE A CA 1
ATOM 825 C C . PHE A 1 137 ? 40.755 43.653 40.254 1.00 30.51 137 PHE A C 1
ATOM 826 O O . PHE A 1 137 ? 40.281 44.410 41.098 1.00 30.70 137 PHE A O 1
ATOM 834 N N . PHE A 1 138 ? 42.016 43.234 40.267 1.00 31.18 138 PHE A N 1
ATOM 835 C CA . PHE A 1 138 ? 43.024 43.779 41.168 1.00 30.00 138 PHE A CA 1
ATOM 836 C C . PHE A 1 138 ? 43.985 44.592 40.315 1.00 29.95 138 PHE A C 1
ATOM 837 O O . PHE A 1 138 ? 44.351 44.163 39.221 1.00 29.28 138 PHE A O 1
ATOM 845 N N . ILE A 1 139 ? 44.371 45.769 40.801 1.00 30.63 139 ILE A N 1
ATOM 846 C CA . ILE A 1 139 ? 45.214 46.689 40.033 1.00 31.18 139 ILE A CA 1
ATOM 847 C C . ILE A 1 139 ? 46.409 47.159 40.855 1.00 31.20 139 ILE A C 1
ATOM 848 O O . ILE A 1 139 ? 46.274 47.447 42.045 1.00 32.21 139 ILE A O 1
ATOM 853 N N . HIS A 1 140 ? 47.572 47.233 40.213 1.00 31.20 140 HIS A N 1
ATOM 854 C CA . HIS A 1 140 ? 48.738 47.905 40.787 1.00 30.36 140 HIS A CA 1
ATOM 855 C C . HIS A 1 140 ? 49.458 48.713 39.711 1.00 30.90 140 HIS A C 1
ATOM 856 O O . HIS A 1 140 ? 49.253 48.495 38.516 1.00 29.95 140 HIS A O 1
ATOM 863 N N . TYR A 1 141 ? 50.293 49.649 40.151 1.00 31.03 141 TYR A N 1
ATOM 864 C CA . TYR A 1 141 ? 51.119 50.437 39.245 1.00 31.88 141 TYR A CA 1
ATOM 865 C C . TYR A 1 141 ? 52.558 49.924 39.270 1.00 32.64 141 TYR A C 1
ATOM 866 O O . TYR A 1 141 ? 53.184 49.868 40.327 1.00 31.20 141 TYR A O 1
ATOM 875 N N . ASN A 1 142 ? 53.065 49.541 38.101 1.00 34.52 142 ASN A N 1
ATOM 876 C CA . ASN A 1 142 ? 54.455 49.125 37.950 1.00 36.02 142 ASN A CA 1
ATOM 877 C C . ASN A 1 142 ? 55.311 50.341 37.608 1.00 37.29 142 ASN A C 1
ATOM 878 O O . ASN A 1 142 ? 55.120 50.966 36.562 1.00 37.88 142 ASN A O 1
ATOM 883 N N . ASP A 1 143 ? 56.247 50.673 38.495 1.00 38.87 143 ASP A N 1
ATOM 884 C CA . ASP A 1 143 ? 57.062 51.885 38.362 1.00 40.13 143 ASP A CA 1
ATOM 885 C C . ASP A 1 143 ? 58.073 51.792 37.223 1.00 40.82 143 ASP A C 1
ATOM 886 O O . ASP A 1 143 ? 58.235 52.741 36.453 1.00 41.50 143 ASP A O 1
ATOM 891 N N . THR A 1 144 ? 58.750 50.651 37.129 1.00 41.78 144 THR A N 1
ATOM 892 C CA . THR A 1 144 ? 59.782 50.432 36.110 1.00 42.10 144 THR A CA 1
ATOM 893 C C . THR A 1 144 ? 59.222 50.485 34.688 1.00 42.19 144 THR A C 1
ATOM 894 O O . THR A 1 144 ? 59.828 51.088 33.798 1.00 42.66 144 THR A O 1
ATOM 898 N N . GLU A 1 145 ? 58.069 49.851 34.486 1.00 41.64 145 GLU A N 1
ATOM 899 C CA . GLU A 1 145 ? 57.395 49.848 33.185 1.00 41.46 145 GLU A CA 1
ATOM 900 C C . GLU A 1 145 ? 56.528 51.092 32.980 1.00 40.96 145 GLU A C 1
ATOM 901 O O . GLU A 1 145 ? 56.117 51.383 31.857 1.00 40.79 145 GLU A O 1
ATOM 907 N N . ASP A 1 146 ? 56.254 51.810 34.069 1.00 40.88 146 ASP A N 1
ATOM 908 C CA . ASP A 1 146 ? 55.435 53.028 34.046 1.00 40.58 146 ASP A CA 1
ATOM 909 C C . ASP A 1 146 ? 54.061 52.743 33.440 1.00 39.61 146 ASP A C 1
ATOM 910 O O . ASP A 1 146 ? 53.671 53.332 32.430 1.00 39.38 146 ASP A O 1
ATOM 915 N N . LYS A 1 147 ? 53.334 51.827 34.070 1.00 39.21 147 LYS A N 1
ATOM 916 C CA . LYS A 1 147 ? 52.060 51.362 33.533 1.00 38.54 147 LYS A CA 1
ATOM 917 C C . LYS A 1 147 ? 51.227 50.650 34.592 1.00 37.55 147 LYS A C 1
ATOM 918 O O . LYS A 1 147 ? 51.768 49.953 35.452 1.00 37.07 147 LYS A O 1
ATOM 924 N N . LEU A 1 148 ? 49.911 50.835 34.522 1.00 36.39 148 LEU A N 1
ATOM 925 C CA . LEU A 1 148 ? 48.985 50.106 35.383 1.00 35.80 148 LEU A CA 1
ATOM 926 C C . LEU A 1 148 ? 48.906 48.650 34.933 1.00 33.96 148 LEU A C 1
ATOM 927 O O . LEU A 1 148 ? 48.917 48.359 33.737 1.00 33.09 148 LEU A O 1
ATOM 932 N N . LYS A 1 149 ? 48.828 47.744 35.900 1.00 33.41 149 LYS A N 1
ATOM 933 C CA . LYS A 1 149 ? 48.691 46.314 35.627 1.00 33.43 149 LYS A CA 1
ATOM 934 C C . LYS A 1 149 ? 47.477 45.753 36.361 1.00 33.36 149 LYS A C 1
ATOM 935 O O . LYS A 1 149 ? 47.192 46.146 37.490 1.00 33.30 149 LYS A O 1
ATOM 941 N N . CYS A 1 150 ? 46.770 44.830 35.714 1.00 33.22 150 CYS A N 1
ATOM 942 C CA . CYS A 1 150 ? 45.572 44.232 36.292 1.00 32.73 150 CYS A CA 1
ATOM 943 C C . CYS A 1 150 ? 45.580 42.709 36.217 1.00 33.05 150 CYS A C 1
ATOM 944 O O . CYS A 1 150 ? 46.349 42.106 35.466 1.00 34.20 150 CYS A O 1
ATOM 947 N N . ILE A 1 151 ? 44.717 42.105 37.025 1.00 32.55 151 ILE A N 1
ATOM 948 C CA . ILE A 1 151 ? 44.465 40.669 36.987 1.00 32.93 151 ILE A CA 1
ATOM 949 C C . ILE A 1 151 ? 43.084 40.409 37.588 1.00 32.47 151 ILE A C 1
ATOM 950 O O . ILE A 1 151 ? 42.702 41.039 38.576 1.00 33.37 151 ILE A O 1
ATOM 955 N N . SER A 1 152 ? 42.334 39.498 36.976 1.00 32.27 152 SER A N 1
ATOM 956 C CA . SER A 1 152 ? 40.979 39.187 37.426 1.00 31.78 152 SER A CA 1
ATOM 957 C C . SER A 1 152 ? 40.991 38.078 38.473 1.00 31.77 152 SER A C 1
ATOM 958 O O . SER A 1 152 ? 41.959 37.322 38.574 1.00 31.79 152 SER A O 1
ATOM 961 N N . ALA A 1 153 ? 39.912 37.991 39.248 1.00 30.94 153 ALA A N 1
ATOM 962 C CA . ALA A 1 153 ? 39.720 36.887 40.196 1.00 31.16 153 ALA A CA 1
ATOM 963 C C . ALA A 1 153 ? 39.666 35.543 39.463 1.00 30.40 153 ALA A C 1
ATOM 964 O O . ALA A 1 153 ? 40.161 34.533 39.962 1.00 31.28 153 ALA A O 1
ATOM 966 N N . LEU A 1 154 ? 39.059 35.552 38.279 1.00 30.88 154 LEU A N 1
ATOM 967 C CA . LEU A 1 154 ? 39.004 34.382 37.400 1.00 31.03 154 LEU A CA 1
ATOM 968 C C . LEU A 1 154 ? 40.404 33.878 37.051 1.00 31.62 154 LEU A C 1
ATOM 969 O O . LEU A 1 154 ? 40.687 32.685 37.158 1.00 31.42 154 LEU A O 1
ATOM 974 N N . GLN A 1 155 ? 41.272 34.796 36.633 1.00 32.03 155 GLN A N 1
ATOM 975 C CA . GLN A 1 155 ? 42.634 34.446 36.232 1.00 32.91 155 GLN A CA 1
ATOM 976 C C . GLN A 1 155 ? 43.494 33.970 37.406 1.00 32.58 155 GLN A C 1
ATOM 977 O O . GLN A 1 155 ? 44.367 33.125 37.226 1.00 33.63 155 GLN A O 1
ATOM 983 N N . ILE A 1 156 ? 43.252 34.514 38.598 1.00 33.36 156 ILE A N 1
ATOM 984 C CA . ILE A 1 156 ? 43.952 34.062 39.803 1.00 34.20 156 ILE A CA 1
ATOM 985 C C . ILE A 1 156 ? 43.658 32.585 40.059 1.00 34.48 156 ILE A C 1
ATOM 986 O O . ILE A 1 156 ? 44.577 31.786 40.243 1.00 35.15 156 ILE A O 1
ATOM 991 N N . LEU A 1 157 ? 42.374 32.236 40.060 1.00 34.83 157 LEU A N 1
ATOM 992 C CA . LEU A 1 157 ? 41.946 30.844 40.212 1.00 36.17 157 LEU A CA 1
ATOM 993 C C . LEU A 1 157 ? 42.480 29.961 39.083 1.00 36.50 157 LEU A C 1
ATOM 994 O O . LEU A 1 157 ? 42.833 28.806 39.313 1.00 37.85 157 LEU A O 1
ATOM 999 N N . ASN A 1 158 ? 42.535 30.509 37.872 1.00 37.31 158 ASN A N 1
ATOM 1000 C CA . ASN A 1 158 ? 43.100 29.792 36.725 1.00 38.10 158 ASN A CA 1
ATOM 1001 C C . ASN A 1 158 ? 44.590 29.497 36.911 1.00 38.29 158 ASN A C 1
ATOM 1002 O O . ASN A 1 158 ? 45.054 28.403 36.584 1.00 38.60 158 ASN A O 1
ATOM 1007 N N . LEU A 1 159 ? 45.332 30.472 37.434 1.00 37.99 159 LEU A N 1
ATOM 1008 C CA . LEU A 1 159 ? 46.757 30.287 37.728 1.00 38.29 159 LEU A CA 1
ATOM 1009 C C . LEU A 1 159 ? 46.983 29.273 38.857 1.00 39.32 159 LEU A C 1
ATOM 1010 O O . LEU A 1 159 ? 47.991 28.566 38.863 1.00 40.30 159 LEU A O 1
ATOM 1015 N N . GLU A 1 160 ? 46.047 29.207 39.802 1.00 40.29 160 GLU A N 1
ATOM 1016 C CA . GLU A 1 160 ? 46.116 28.236 40.899 1.00 40.72 160 GLU A CA 1
ATOM 1017 C C . GLU A 1 160 ? 45.898 26.804 40.405 1.00 40.73 160 GLU A C 1
ATOM 1018 O O . GLU A 1 160 ? 46.577 25.880 40.854 1.00 41.43 160 GLU A O 1
ATOM 1024 N N . ARG A 1 161 ? 44.943 26.629 39.493 1.00 41.17 161 ARG A N 1
ATOM 1025 C CA . ARG A 1 161 ? 44.683 25.327 38.868 1.00 42.01 161 ARG A CA 1
ATOM 1026 C C . ARG A 1 161 ? 45.902 24.828 38.088 1.00 41.85 161 ARG A C 1
ATOM 1027 O O . ARG A 1 161 ? 46.179 23.628 38.055 1.00 41.78 161 ARG A O 1
ATOM 1035 N N . GLN A 1 162 ? 46.619 25.762 37.465 1.00 42.01 162 GLN A N 1
ATOM 1036 C CA . GLN A 1 162 ? 47.839 25.460 36.711 1.00 42.52 162 GLN A CA 1
ATOM 1037 C C . GLN A 1 162 ? 49.088 25.345 37.598 1.00 42.86 162 GLN A C 1
ATOM 1038 O O . GLN A 1 162 ? 50.189 25.126 37.090 1.00 43.07 162 GLN A O 1
ATOM 1044 N N . ASN A 1 163 ? 48.913 25.493 38.911 1.00 43.60 163 ASN A N 1
ATOM 1045 C CA . ASN A 1 163 ? 50.016 25.443 39.879 1.00 44.91 163 ASN A CA 1
ATOM 1046 C C . ASN A 1 163 ? 51.119 26.473 39.599 1.00 45.91 163 ASN A C 1
ATOM 1047 O O . ASN A 1 163 ? 52.305 26.199 39.803 1.00 46.26 163 ASN A O 1
ATOM 1052 N N . LYS A 1 164 ? 50.715 27.651 39.128 1.00 46.38 164 LYS A N 1
ATOM 1053 C CA . LYS A 1 164 ? 51.645 28.753 38.870 1.00 47.62 164 LYS A CA 1
ATOM 1054 C C . LYS A 1 164 ? 51.757 29.679 40.081 1.00 47.88 164 LYS A C 1
ATOM 1055 O O . LYS A 1 164 ? 52.805 30.278 40.317 1.00 47.56 164 LYS A O 1
ATOM 1061 N N . ILE A 1 165 ? 50.662 29.799 40.829 1.00 48.81 165 ILE A N 1
ATOM 1062 C CA . ILE A 1 165 ? 50.643 30.503 42.112 1.00 48.93 165 ILE A CA 1
ATOM 1063 C C . ILE A 1 165 ? 49.938 29.622 43.140 1.00 50.06 165 ILE A C 1
ATOM 1064 O O . ILE A 1 165 ? 49.214 28.698 42.768 1.00 50.65 165 ILE A O 1
ATOM 1069 N N . LYS A 1 166 ? 50.146 29.909 44.425 1.00 50.80 166 LYS A N 1
ATOM 1070 C CA . LYS A 1 166 ? 49.512 29.139 45.503 1.00 51.51 166 LYS A CA 1
ATOM 1071 C C . LYS A 1 166 ? 49.027 30.007 46.670 1.00 51.06 166 LYS A C 1
ATOM 1072 O O . LYS A 1 166 ? 49.594 31.064 46.954 1.00 50.99 166 LYS A O 1
ATOM 1078 N N . LYS A 1 167 ? 47.968 29.539 47.333 1.00 51.01 167 LYS A N 1
ATOM 1079 C CA . LYS A 1 167 ? 47.463 30.153 48.564 1.00 50.87 167 LYS A CA 1
ATOM 1080 C C . LYS A 1 167 ? 48.370 29.804 49.728 1.00 50.34 167 LYS A C 1
ATOM 1081 O O . LYS A 1 167 ? 48.813 28.666 49.838 1.00 49.36 167 LYS A O 1
ATOM 1087 N N . ASP A 1 168 ? 48.606 30.775 50.608 1.00 50.77 168 ASP A N 1
ATOM 1088 C CA . ASP A 1 168 ? 49.430 30.575 51.801 1.00 51.01 168 ASP A CA 1
ATOM 1089 C C . ASP A 1 168 ? 49.049 31.531 52.925 1.00 51.07 168 ASP A C 1
ATOM 1090 O O . ASP A 1 168 ? 48.762 32.704 52.683 1.00 51.18 168 ASP A O 1
ATOM 1095 N N . LYS A 1 169 ? 49.070 31.022 54.154 1.00 51.72 169 LYS A N 1
ATOM 1096 C CA . LYS A 1 169 ? 48.779 31.823 55.340 1.00 51.93 169 LYS A CA 1
ATOM 1097 C C . LYS A 1 169 ? 49.990 32.681 55.696 1.00 52.24 169 LYS A C 1
ATOM 1098 O O . LYS A 1 169 ? 50.009 33.359 56.723 1.00 52.36 169 LYS A O 1
ATOM 1104 N N . SER A 1 176 ? 44.762 34.642 57.677 1.00 48.92 176 SER A N 1
ATOM 1105 C CA . SER A 1 176 ? 44.415 35.226 56.380 1.00 48.62 176 SER A CA 1
ATOM 1106 C C . SER A 1 176 ? 45.344 34.743 55.264 1.00 48.30 176 SER A C 1
ATOM 1107 O O . SER A 1 176 ? 46.530 35.074 55.243 1.00 48.57 176 SER A O 1
ATOM 1110 N N . GLU A 1 177 ? 44.788 33.962 54.343 1.00 47.46 177 GLU A N 1
ATOM 1111 C CA . GLU A 1 177 ? 45.543 33.421 53.213 1.00 47.15 177 GLU A CA 1
ATOM 1112 C C . GLU A 1 177 ? 45.788 34.486 52.144 1.00 46.20 177 GLU A C 1
ATOM 1113 O O . GLU A 1 177 ? 44.981 35.400 51.967 1.00 45.27 177 GLU A O 1
ATOM 1119 N N . TYR A 1 178 ? 46.906 34.350 51.436 1.00 45.39 178 TYR A N 1
ATOM 1120 C CA . TYR A 1 178 ? 47.287 35.274 50.364 1.00 44.71 178 TYR A CA 1
ATOM 1121 C C . TYR A 1 178 ? 47.755 34.509 49.128 1.00 43.83 178 TYR A C 1
ATOM 1122 O O . TYR A 1 178 ? 48.485 33.525 49.242 1.00 44.57 178 TYR A O 1
ATOM 1131 N N . TYR A 1 179 ? 47.321 34.962 47.955 1.00 43.49 179 TYR A N 1
ATOM 1132 C CA . TYR A 1 179 ? 47.897 34.502 46.688 1.00 42.42 179 TYR A CA 1
ATOM 1133 C C . TYR A 1 179 ? 49.130 35.344 46.387 1.00 42.21 179 TYR A C 1
ATOM 1134 O O . TYR A 1 179 ? 49.036 36.569 46.306 1.00 42.74 179 TYR A O 1
ATOM 1143 N N . LEU A 1 180 ? 50.276 34.688 46.228 1.00 41.91 180 LEU A N 1
ATOM 1144 C CA . LEU A 1 180 ? 51.506 35.368 45.807 1.00 41.34 180 LEU A CA 1
ATOM 1145 C C . LEU A 1 180 ? 51.600 35.324 44.287 1.00 41.16 180 LEU A C 1
ATOM 1146 O O . LEU A 1 180 ? 51.775 34.258 43.695 1.00 41.95 180 LEU A O 1
ATOM 1151 N N . ILE A 1 181 ? 51.483 36.492 43.665 1.00 40.14 181 ILE A N 1
ATOM 1152 C CA . ILE A 1 181 ? 51.385 36.595 42.211 1.00 39.65 181 ILE A CA 1
ATOM 1153 C C . ILE A 1 181 ? 52.495 37.482 41.648 1.00 39.69 181 ILE A C 1
ATOM 1154 O O . ILE A 1 181 ? 52.462 38.702 41.830 1.00 38.82 181 ILE A O 1
ATOM 1159 N N . PRO A 1 182 ? 53.492 36.876 40.973 1.00 39.00 182 PRO A N 1
ATOM 1160 C CA . PRO A 1 182 ? 54.522 37.692 40.334 1.00 39.63 182 PRO A CA 1
ATOM 1161 C C . PRO A 1 182 ? 53.961 38.623 39.261 1.00 39.94 182 PRO A C 1
ATOM 1162 O O . PRO A 1 182 ? 52.947 38.320 38.630 1.00 39.20 182 PRO A O 1
ATOM 1166 N N . THR A 1 183 ? 54.643 39.743 39.068 1.00 40.81 183 THR A N 1
ATOM 1167 C CA . THR A 1 183 ? 54.165 40.826 38.202 1.00 41.26 183 THR A CA 1
ATOM 1168 C C . THR A 1 183 ? 53.994 40.407 36.733 1.00 41.23 183 THR A C 1
ATOM 1169 O O . THR A 1 183 ? 53.162 40.973 36.023 1.00 41.50 183 THR A O 1
ATOM 1173 N N . SER A 1 184 ? 54.764 39.413 36.292 1.00 40.98 184 SER A N 1
ATOM 1174 C CA . SER A 1 184 ? 54.680 38.914 34.910 1.00 41.33 184 SER A CA 1
ATOM 1175 C C . SER A 1 184 ? 53.330 38.260 34.588 1.00 41.43 184 SER A C 1
ATOM 1176 O O . SER A 1 184 ? 52.909 38.253 33.431 1.00 41.74 184 SER A O 1
ATOM 1179 N N . TYR A 1 185 ? 52.666 37.709 35.604 1.00 42.50 185 TYR A N 1
ATOM 1180 C CA . TYR A 1 185 ? 51.326 37.120 35.434 1.00 42.79 185 TYR A CA 1
ATOM 1181 C C . TYR A 1 185 ? 50.218 38.175 35.356 1.00 43.31 185 TYR A C 1
ATOM 1182 O O . TYR A 1 185 ? 49.114 37.882 34.902 1.00 42.72 185 TYR A O 1
ATOM 1191 N N . TRP A 1 186 ? 50.509 39.391 35.807 1.00 44.55 186 TRP A N 1
ATOM 1192 C CA . TRP A 1 186 ? 49.564 40.501 35.674 1.00 44.38 186 TRP A CA 1
ATOM 1193 C C . TRP A 1 186 ? 49.573 40.986 34.228 1.00 45.07 186 TRP A C 1
ATOM 1194 O O . TRP A 1 186 ? 50.533 40.759 33.490 1.00 46.04 186 TRP A O 1
ATOM 1205 N N . LYS A 1 187 ? 48.501 41.662 33.837 1.00 45.13 187 LYS A N 1
ATOM 1206 C CA . LYS A 1 187 ? 48.332 42.120 32.458 1.00 46.03 187 LYS A CA 1
ATOM 1207 C C . LYS A 1 187 ? 47.960 43.592 32.422 1.00 45.41 187 LYS A C 1
ATOM 1208 O O . LYS A 1 187 ? 47.506 44.151 33.419 1.00 45.55 187 LYS A O 1
ATOM 1214 N N . ASN A 1 188 ? 48.151 44.210 31.264 1.00 44.90 188 ASN A N 1
ATOM 1215 C CA . ASN A 1 188 ? 47.783 45.616 31.074 1.00 44.88 188 ASN A CA 1
ATOM 1216 C C . ASN A 1 188 ? 46.268 45.824 31.045 1.00 44.13 188 ASN A C 1
ATOM 1217 O O . ASN A 1 188 ? 45.506 44.873 30.871 1.00 43.42 188 ASN A O 1
ATOM 1222 N N . LEU A 1 189 ? 45.845 47.077 31.202 1.00 44.15 189 LEU A N 1
ATOM 1223 C CA . LEU A 1 189 ? 44.421 47.419 31.384 1.00 43.87 189 LEU A CA 1
ATOM 1224 C C . LEU A 1 189 ? 43.511 47.127 30.183 1.00 44.05 189 LEU A C 1
ATOM 1225 O O . LEU A 1 189 ? 42.290 47.276 30.281 1.00 43.44 189 LEU A O 1
ATOM 1230 N N . THR A 1 190 ? 44.098 46.722 29.059 1.00 43.73 190 THR A N 1
ATOM 1231 C CA . THR A 1 190 ? 43.329 46.260 27.899 1.00 43.99 190 THR A CA 1
ATOM 1232 C C . THR A 1 190 ? 42.338 45.163 28.288 1.00 44.44 190 THR A C 1
ATOM 1233 O O . THR A 1 190 ? 41.203 45.139 27.810 1.00 44.87 190 THR A O 1
ATOM 1237 N N . GLU A 1 191 ? 42.793 44.257 29.151 1.00 44.41 191 GLU A N 1
ATOM 1238 C CA . GLU A 1 191 ? 41.963 43.181 29.698 1.00 44.05 191 GLU A CA 1
ATOM 1239 C C . GLU A 1 191 ? 40.716 43.750 30.380 1.00 43.36 191 GLU A C 1
ATOM 1240 O O . GLU A 1 191 ? 39.598 43.288 30.135 1.00 43.01 191 GLU A O 1
ATOM 1246 N N . LEU A 1 192 ? 40.924 44.747 31.233 1.00 42.56 192 LEU A N 1
ATOM 1247 C CA . LEU A 1 192 ? 39.829 45.395 31.963 1.00 42.65 192 LEU A CA 1
ATOM 1248 C C . LEU A 1 192 ? 38.866 46.104 31.008 1.00 42.60 192 LEU A C 1
ATOM 1249 O O . LEU A 1 192 ? 37.647 46.040 31.180 1.00 42.71 192 LEU A O 1
ATOM 1254 N N . ARG A 1 193 ? 39.428 46.775 30.006 1.00 42.16 193 ARG A N 1
ATOM 1255 C CA . ARG A 1 193 ? 38.647 47.518 29.013 1.00 42.35 193 ARG A CA 1
ATOM 1256 C C . ARG A 1 193 ? 37.716 46.597 28.220 1.00 41.93 193 ARG A C 1
ATOM 1257 O O . ARG A 1 193 ? 36.553 46.927 27.982 1.00 42.18 193 ARG A O 1
ATOM 1265 N N . ILE A 1 194 ? 38.243 45.450 27.805 1.00 41.20 194 ILE A N 1
ATOM 1266 C CA . ILE A 1 194 ? 37.457 44.458 27.068 1.00 41.12 194 ILE A CA 1
ATOM 1267 C C . ILE A 1 194 ? 36.340 43.875 27.940 1.00 41.11 194 ILE A C 1
ATOM 1268 O O . ILE A 1 194 ? 35.209 43.701 27.479 1.00 40.94 194 ILE A O 1
ATOM 1273 N N . ALA A 1 195 ? 36.666 43.577 29.196 1.00 40.61 195 ALA A N 1
ATOM 1274 C CA . ALA A 1 195 ? 35.678 43.090 30.165 1.00 40.53 195 ALA A CA 1
ATOM 1275 C C . ALA A 1 195 ? 34.582 44.134 30.403 1.00 40.10 195 ALA A C 1
ATOM 1276 O O . ALA A 1 195 ? 33.397 43.806 30.458 1.00 40.06 195 ALA A O 1
ATOM 1278 N N . LEU A 1 196 ? 34.995 45.390 30.533 1.00 40.12 196 LEU A N 1
ATOM 1279 C CA . LEU A 1 196 ? 34.072 46.504 30.765 1.00 40.33 196 LEU A CA 1
ATOM 1280 C C . LEU A 1 196 ? 33.021 46.600 29.655 1.00 40.19 196 LEU A C 1
ATOM 1281 O O . LEU A 1 196 ? 31.827 46.711 29.930 1.00 38.77 196 LEU A O 1
ATOM 1286 N N . ARG A 1 197 ? 33.480 46.549 28.406 1.00 40.61 197 ARG A N 1
ATOM 1287 C CA . ARG A 1 197 ? 32.590 46.599 27.236 1.00 40.84 197 ARG A CA 1
ATOM 1288 C C . ARG A 1 197 ? 31.714 45.355 27.116 1.00 40.63 197 ARG A C 1
ATOM 1289 O O . ARG A 1 197 ? 30.516 45.451 26.839 1.00 40.04 197 ARG A O 1
ATOM 1297 N N . GLY A 1 198 ? 32.328 44.191 27.303 1.00 41.09 198 GLY A N 1
ATOM 1298 C CA . GLY A 1 198 ? 31.635 42.915 27.151 1.00 40.57 198 GLY A CA 1
ATOM 1299 C C . GLY A 1 198 ? 30.516 42.721 28.158 1.00 40.49 198 GLY A C 1
ATOM 1300 O O . GLY A 1 198 ? 29.395 42.371 27.791 1.00 40.65 198 GLY A O 1
ATOM 1301 N N . PHE A 1 199 ? 30.823 42.953 29.432 1.00 41.03 199 PHE A N 1
ATOM 1302 C CA . PHE A 1 199 ? 29.826 42.825 30.502 1.00 41.55 199 PHE A CA 1
ATOM 1303 C C . PHE A 1 199 ? 28.771 43.933 30.452 1.00 42.41 199 PHE A C 1
ATOM 1304 O O . PHE A 1 199 ? 27.643 43.732 30.903 1.00 42.67 199 PHE A O 1
ATOM 1312 N N . TYR A 1 200 ? 29.135 45.090 29.903 1.00 43.40 200 TYR A N 1
ATOM 1313 C CA . TYR A 1 200 ? 28.159 46.155 29.650 1.00 44.33 200 TYR A CA 1
ATOM 1314 C C . TYR A 1 200 ? 27.114 45.691 28.635 1.00 45.53 200 TYR A C 1
ATOM 1315 O O . TYR A 1 200 ? 25.916 45.869 28.845 1.00 45.64 200 TYR A O 1
ATOM 1324 N N . GLN A 1 201 ? 27.584 45.095 27.542 1.00 46.84 201 GLN A N 1
ATOM 1325 C CA . GLN A 1 201 ? 26.702 44.570 26.493 1.00 47.78 201 GLN A CA 1
ATOM 1326 C C . GLN A 1 201 ? 25.848 43.403 26.995 1.00 48.73 201 GLN A C 1
ATOM 1327 O O . GLN A 1 201 ? 24.699 43.246 26.582 1.00 49.71 201 GLN A O 1
ATOM 1333 N N . SER A 1 202 ? 26.418 42.592 27.881 1.00 50.29 202 SER A N 1
ATOM 1334 C CA . SER A 1 202 ? 25.715 41.438 28.454 1.00 51.19 202 SER A CA 1
ATOM 1335 C C . SER A 1 202 ? 24.534 41.864 29.323 1.00 51.85 202 SER A C 1
ATOM 1336 O O . SER A 1 202 ? 23.439 41.314 29.207 1.00 52.05 202 SER A O 1
ATOM 1339 N N . PHE A 1 203 ? 24.768 42.843 30.189 1.00 52.71 203 PHE A N 1
ATOM 1340 C CA . PHE A 1 203 ? 23.740 43.329 31.112 1.00 53.39 203 PHE A CA 1
ATOM 1341 C C . PHE A 1 203 ? 22.755 44.300 30.454 1.00 54.04 203 PHE A C 1
ATOM 1342 O O . PHE A 1 203 ? 21.611 44.427 30.898 1.00 54.11 203 PHE A O 1
ATOM 1350 N N . LYS A 1 204 ? 23.209 44.999 29.418 1.00 54.60 204 LYS A N 1
ATOM 1351 C CA . LYS A 1 204 ? 22.319 45.821 28.591 1.00 54.76 204 LYS A CA 1
ATOM 1352 C C . LYS A 1 204 ? 21.272 44.922 27.929 1.00 54.97 204 LYS A C 1
ATOM 1353 O O . LYS A 1 204 ? 20.120 45.321 27.743 1.00 55.02 204 LYS A O 1
ATOM 1359 N N . GLU A 1 205 ? 21.691 43.704 27.588 1.00 55.28 205 GLU A N 1
ATOM 1360 C CA . GLU A 1 205 ? 20.805 42.675 27.040 1.00 55.55 205 GLU A CA 1
ATOM 1361 C C . GLU A 1 205 ? 19.957 42.006 28.128 1.00 55.29 205 GLU A C 1
ATOM 1362 O O . GLU A 1 205 ? 18.800 41.655 27.888 1.00 55.35 205 GLU A O 1
ATOM 1368 N N . TYR A 1 206 ? 20.542 41.826 29.312 1.00 55.01 206 TYR A N 1
ATOM 1369 C CA . TYR A 1 206 ? 19.865 41.178 30.447 1.00 54.69 206 TYR A CA 1
ATOM 1370 C C . TYR A 1 206 ? 18.570 41.885 30.861 1.00 54.45 206 TYR A C 1
ATOM 1371 O O . TYR A 1 206 ? 17.590 41.228 31.216 1.00 54.19 206 TYR A O 1
ATOM 1380 N N . LEU A 1 207 ? 18.576 43.215 30.824 1.00 54.25 207 LEU A N 1
ATOM 1381 C CA . LEU A 1 207 ? 17.389 44.004 31.159 1.00 54.36 207 LEU A CA 1
ATOM 1382 C C . LEU A 1 207 ? 16.348 43.929 30.045 1.00 54.22 207 LEU A C 1
ATOM 1383 O O . LEU A 1 207 ? 16.569 44.426 28.938 1.00 53.99 207 LEU A O 1
ATOM 1388 N N . ASP B 1 17 ? 25.632 62.713 43.487 1.00 30.54 17 ASP B N 1
ATOM 1389 C CA . ASP B 1 17 ? 25.367 61.326 43.966 1.00 30.50 17 ASP B CA 1
ATOM 1390 C C . ASP B 1 17 ? 26.348 60.347 43.328 1.00 30.18 17 ASP B C 1
ATOM 1391 O O . ASP B 1 17 ? 26.981 59.551 44.023 1.00 30.13 17 ASP B O 1
ATOM 1396 N N . TYR B 1 18 ? 26.457 60.414 42.004 1.00 29.99 18 TYR B N 1
ATOM 1397 C CA . TYR B 1 18 ? 27.394 59.588 41.241 1.00 29.42 18 TYR B CA 1
ATOM 1398 C C . TYR B 1 18 ? 28.283 60.467 40.362 1.00 29.94 18 TYR B C 1
ATOM 1399 O O . TYR B 1 18 ? 27.783 61.238 39.541 1.00 29.82 18 TYR B O 1
ATOM 1408 N N . ILE B 1 19 ? 29.597 60.340 40.541 1.00 30.52 19 ILE B N 1
ATOM 1409 C CA . ILE B 1 19 ? 30.571 61.195 39.854 1.00 30.95 19 ILE B CA 1
ATOM 1410 C C . ILE B 1 19 ? 31.172 60.511 38.625 1.00 30.95 19 ILE B C 1
ATOM 1411 O O . ILE B 1 19 ? 31.331 59.289 38.593 1.00 31.03 19 ILE B O 1
ATOM 1416 N N . LEU B 1 20 ? 31.506 61.318 37.622 1.00 30.38 20 LEU B N 1
ATOM 1417 C CA . LEU B 1 20 ? 32.088 60.833 36.377 1.00 29.72 20 LEU B CA 1
ATOM 1418 C C . LEU B 1 20 ? 33.608 61.023 36.421 1.00 29.14 20 LEU B C 1
ATOM 1419 O O . LEU B 1 20 ? 34.081 62.085 36.827 1.00 29.43 20 LEU B O 1
ATOM 1424 N N . PRO B 1 21 ? 34.381 59.992 36.021 1.00 28.74 21 PRO B N 1
ATOM 1425 C CA . PRO B 1 21 ? 35.838 60.123 35.960 1.00 27.91 21 PRO B CA 1
ATOM 1426 C C . PRO B 1 21 ? 36.306 61.241 35.031 1.00 27.45 21 PRO B C 1
ATOM 1427 O O . PRO B 1 21 ? 35.833 61.343 33.898 1.00 25.89 21 PRO B O 1
ATOM 1431 N N . THR B 1 22 ? 37.227 62.066 35.523 1.00 27.46 22 THR B N 1
ATOM 1432 C CA . THR B 1 22 ? 37.859 63.105 34.715 1.00 27.72 22 THR B CA 1
ATOM 1433 C C . THR B 1 22 ? 39.372 63.022 34.875 1.00 27.59 22 THR B C 1
ATOM 1434 O O . THR B 1 22 ? 39.868 62.564 35.906 1.00 28.57 22 THR B O 1
ATOM 1438 N N . VAL B 1 23 ? 40.098 63.452 33.847 1.00 27.91 23 VAL B N 1
ATOM 1439 C CA . VAL B 1 23 ? 41.560 63.462 33.882 1.00 28.03 23 VAL B CA 1
ATOM 1440 C C . VAL B 1 23 ? 42.055 64.372 35.010 1.00 28.50 23 VAL B C 1
ATOM 1441 O O . VAL B 1 23 ? 43.011 64.037 35.705 1.00 28.87 23 VAL B O 1
ATOM 1445 N N . GLY B 1 24 ? 41.385 65.507 35.192 1.00 29.18 24 GLY B N 1
ATOM 1446 C CA . GLY B 1 24 ? 41.701 66.442 36.271 1.00 28.81 24 GLY B CA 1
ATOM 1447 C C . GLY B 1 24 ? 41.624 65.816 37.652 1.00 29.70 24 GLY B C 1
ATOM 1448 O O . GLY B 1 24 ? 42.536 65.982 38.463 1.00 30.66 24 GLY B O 1
ATOM 1449 N N . LEU B 1 25 ? 40.540 65.088 37.916 1.00 29.52 25 LEU B N 1
ATOM 1450 C CA . LEU B 1 25 ? 40.356 64.415 39.208 1.00 29.40 25 LEU B CA 1
ATOM 1451 C C . LEU B 1 25 ? 41.394 63.307 39.409 1.00 30.38 25 LEU B C 1
ATOM 1452 O O . LEU B 1 25 ? 41.892 63.103 40.520 1.00 30.11 25 LEU B O 1
ATOM 1457 N N . GLY B 1 26 ? 41.707 62.593 38.332 1.00 30.88 26 GLY B N 1
ATOM 1458 C CA . GLY B 1 26 ? 42.757 61.577 38.357 1.00 31.02 26 GLY B CA 1
ATOM 1459 C C . GLY B 1 26 ? 44.114 62.169 38.696 1.00 31.16 26 GLY B C 1
ATOM 1460 O O . GLY B 1 26 ? 44.868 61.594 39.483 1.00 31.63 26 GLY B O 1
ATOM 1461 N N . ARG B 1 27 ? 44.420 63.321 38.104 1.00 31.17 27 ARG B N 1
ATOM 1462 C CA . ARG B 1 27 ? 45.667 64.039 38.389 1.00 32.15 27 ARG B CA 1
ATOM 1463 C C . ARG B 1 27 ? 45.744 64.521 39.842 1.00 31.85 27 ARG B C 1
ATOM 1464 O O . ARG B 1 27 ? 46.829 64.585 40.418 1.00 32.17 27 ARG B O 1
ATOM 1472 N N . GLU B 1 28 ? 44.597 64.861 40.425 1.00 32.81 28 GLU B N 1
ATOM 1473 C CA . GLU B 1 28 ? 44.540 65.302 41.823 1.00 34.05 28 GLU B CA 1
ATOM 1474 C C . GLU B 1 28 ? 44.929 64.175 42.777 1.00 33.40 28 GLU B C 1
ATOM 1475 O O . GLU B 1 28 ? 45.744 64.372 43.677 1.00 34.32 28 GLU B O 1
ATOM 1481 N N . TYR B 1 29 ? 44.336 63.001 42.577 1.00 34.22 29 TYR B N 1
ATOM 1482 C CA . TYR B 1 29 ? 44.668 61.817 43.372 1.00 34.57 29 TYR B CA 1
ATOM 1483 C C . TYR B 1 29 ? 46.131 61.412 43.184 1.00 34.79 29 TYR B C 1
ATOM 1484 O O . TYR B 1 29 ? 46.780 60.952 44.125 1.00 34.33 29 TYR B O 1
ATOM 1493 N N . LEU B 1 30 ? 46.635 61.585 41.964 1.00 34.55 30 LEU B N 1
ATOM 1494 C CA . LEU B 1 30 ? 48.037 61.313 41.649 1.00 35.11 30 LEU B CA 1
ATOM 1495 C C . LEU B 1 30 ? 48.962 62.242 42.442 1.00 34.96 30 LEU B C 1
ATOM 1496 O O . LEU B 1 30 ? 49.954 61.792 43.020 1.00 34.55 30 LEU B O 1
ATOM 1501 N N . VAL B 1 31 ? 48.629 63.532 42.469 1.00 33.96 31 VAL B N 1
ATOM 1502 C CA . VAL B 1 31 ? 49.378 64.507 43.265 1.00 32.89 31 VAL B CA 1
ATOM 1503 C C . VAL B 1 31 ? 49.247 64.208 44.758 1.00 33.06 31 VAL B C 1
ATOM 1504 O O . VAL B 1 31 ? 50.230 64.280 45.500 1.00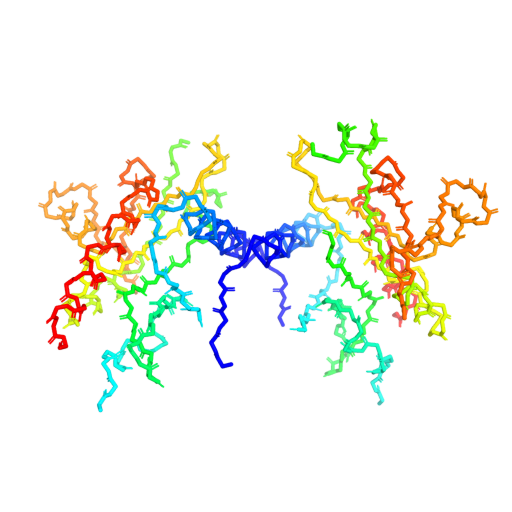 32.76 31 VAL B O 1
ATOM 1508 N N . LEU B 1 32 ? 48.035 63.873 45.191 1.00 32.87 32 LEU B N 1
ATOM 1509 C CA . LEU B 1 32 ? 47.784 63.532 46.594 1.00 33.98 32 LEU B CA 1
ATOM 1510 C C . LEU B 1 32 ? 48.611 62.321 47.025 1.00 34.01 32 LEU B C 1
ATOM 1511 O O . LEU B 1 32 ? 49.169 62.305 48.120 1.00 34.24 32 LEU B O 1
ATOM 1516 N N . GLY B 1 33 ? 48.678 61.316 46.155 1.00 34.59 33 GLY B N 1
ATOM 1517 C CA . GLY B 1 33 ? 49.449 60.101 46.418 1.00 34.80 33 GLY B CA 1
ATOM 1518 C C . GLY B 1 33 ? 50.937 60.377 46.541 1.00 34.86 33 GLY B C 1
ATOM 1519 O O . GLY B 1 33 ? 51.580 59.937 47.493 1.00 33.56 33 GLY B O 1
ATOM 1520 N N . LYS B 1 34 ? 51.475 61.115 45.573 1.00 35.71 34 LYS B N 1
ATOM 1521 C CA . LYS B 1 34 ? 52.880 61.532 45.589 1.00 35.71 34 LYS B CA 1
ATOM 1522 C C . LYS B 1 34 ? 53.210 62.346 46.844 1.00 35.33 34 LYS B C 1
ATOM 1523 O O . LYS B 1 34 ? 54.281 62.188 47.428 1.00 35.09 34 LYS B O 1
ATOM 1529 N N . LEU B 1 35 ? 52.286 63.215 47.246 1.00 35.53 35 LEU B N 1
ATOM 1530 C CA . LEU B 1 35 ? 52.451 64.016 48.462 1.00 36.52 35 LEU B CA 1
ATOM 1531 C C . LEU B 1 35 ? 52.498 63.138 49.715 1.00 36.82 35 LEU B C 1
ATOM 1532 O O . LEU B 1 35 ? 53.351 63.335 50.583 1.00 38.17 35 LEU B O 1
ATOM 1537 N N . LEU B 1 36 ? 51.582 62.175 49.804 1.00 36.47 36 LEU B N 1
ATOM 1538 C CA . LEU B 1 36 ? 51.547 61.242 50.935 1.00 36.46 36 LEU B CA 1
ATOM 1539 C C . LEU B 1 36 ? 52.831 60.414 51.028 1.00 36.35 36 LEU B C 1
ATOM 1540 O O . LEU B 1 36 ? 53.343 60.177 52.122 1.00 37.02 36 LEU B O 1
ATOM 1545 N N . ILE B 1 37 ? 53.340 59.979 49.879 1.00 35.49 37 ILE B N 1
ATOM 1546 C CA . ILE B 1 37 ? 54.604 59.245 49.820 1.00 35.53 37 ILE B CA 1
ATOM 1547 C C . ILE B 1 37 ? 55.765 60.107 50.329 1.00 35.89 37 ILE B C 1
ATOM 1548 O O . ILE B 1 37 ? 56.578 59.647 51.132 1.00 37.63 37 ILE B O 1
ATOM 1553 N N . SER B 1 38 ? 55.830 61.351 49.861 1.00 35.35 38 SER B N 1
ATOM 1554 C CA . SER B 1 38 ? 56.891 62.281 50.261 1.00 35.27 38 SER B CA 1
ATOM 1555 C C . SER B 1 38 ? 56.856 62.566 51.762 1.00 35.68 38 SER B C 1
ATOM 1556 O O . SER B 1 38 ? 57.883 62.491 52.435 1.00 37.60 38 SER B O 1
ATOM 1559 N N . LEU B 1 39 ? 55.671 62.894 52.274 1.00 35.83 39 LEU B N 1
ATOM 1560 C CA . LEU B 1 39 ? 55.476 63.133 53.712 1.00 36.00 39 LEU B CA 1
ATOM 1561 C C . LEU B 1 39 ? 55.900 61.929 54.556 1.00 36.41 39 LEU B C 1
ATOM 1562 O O . LEU B 1 39 ? 56.526 62.086 55.605 1.00 37.38 39 LEU B O 1
ATOM 1567 N N . SER B 1 40 ? 55.555 60.733 54.089 1.00 37.07 40 SER B N 1
ATOM 1568 C CA . SER B 1 40 ? 55.894 59.495 54.795 1.00 36.10 40 SER B CA 1
ATOM 1569 C C . SER B 1 40 ? 57.397 59.226 54.789 1.00 36.35 40 SER B C 1
ATOM 1570 O O . SER B 1 40 ? 57.957 58.789 55.796 1.00 36.73 40 SER B O 1
ATOM 1573 N N . LYS B 1 41 ? 58.039 59.490 53.654 1.00 36.95 41 LYS B N 1
ATOM 1574 C CA . LYS B 1 41 ? 59.487 59.315 53.520 1.00 37.29 41 LYS B CA 1
ATOM 1575 C C . LYS B 1 41 ? 60.275 60.303 54.383 1.00 37.64 41 LYS B C 1
ATOM 1576 O O . LYS B 1 41 ? 61.313 59.944 54.941 1.00 37.96 41 LYS B O 1
ATOM 1582 N N . TRP B 1 42 ? 59.786 61.538 54.492 1.00 36.84 42 TRP B N 1
ATOM 1583 C CA . TRP B 1 42 ? 60.430 62.538 55.349 1.00 36.46 42 TRP B CA 1
ATOM 1584 C C . TRP B 1 42 ? 60.389 62.100 56.811 1.00 36.63 42 TRP B C 1
ATOM 1585 O O . TRP B 1 42 ? 61.356 62.279 57.550 1.00 36.64 42 TRP B O 1
ATOM 1596 N N . ARG B 1 43 ? 59.259 61.531 57.218 1.00 37.19 43 ARG B N 1
ATOM 1597 C CA . ARG B 1 43 ? 59.077 61.042 58.584 1.00 37.94 43 ARG B CA 1
ATOM 1598 C C . ARG B 1 43 ? 59.958 59.817 58.858 1.00 38.27 43 ARG B C 1
ATOM 1599 O O . ARG B 1 43 ? 60.606 59.733 59.901 1.00 38.59 43 ARG B O 1
ATOM 1607 N N . ALA B 1 44 ? 59.979 58.881 57.911 1.00 38.58 44 ALA B N 1
ATOM 1608 C CA . ALA B 1 44 ? 60.766 57.650 58.039 1.00 38.42 44 ALA B CA 1
ATOM 1609 C C . ALA B 1 44 ? 62.271 57.927 58.078 1.00 38.71 44 ALA B C 1
ATOM 1610 O O . ALA B 1 44 ? 63.001 57.318 58.860 1.00 38.60 44 ALA B O 1
ATOM 1612 N N . LYS B 1 45 ? 62.722 58.853 57.235 1.00 40.12 45 LYS B N 1
ATOM 1613 C CA . LYS B 1 45 ? 64.139 59.226 57.155 1.00 40.93 45 LYS B CA 1
ATOM 1614 C C . LYS B 1 45 ? 64.562 60.237 58.229 1.00 41.19 45 LYS B C 1
ATOM 1615 O O . LYS B 1 45 ? 65.724 60.643 58.276 1.00 41.28 45 LYS B O 1
ATOM 1621 N N . GLY B 1 46 ? 63.623 60.645 59.080 1.00 41.69 46 GLY B N 1
ATOM 1622 C CA . GLY B 1 46 ? 63.913 61.572 60.173 1.00 42.40 46 GLY B CA 1
ATOM 1623 C C . GLY B 1 46 ? 64.009 63.027 59.741 1.00 43.57 46 GLY B C 1
ATOM 1624 O O . GLY B 1 46 ? 64.517 63.865 60.488 1.00 44.50 46 GLY B O 1
ATOM 1625 N N . LEU B 1 47 ? 63.521 63.326 58.539 1.00 44.21 47 LEU B N 1
ATOM 1626 C CA . LEU B 1 47 ? 63.505 64.697 58.022 1.00 44.35 47 LEU B CA 1
ATOM 1627 C C . LEU B 1 47 ? 62.389 65.517 58.673 1.00 44.95 47 LEU B C 1
ATOM 1628 O O . LEU B 1 47 ? 62.454 66.741 58.701 1.00 45.09 47 LEU B O 1
ATOM 1633 N N . ILE B 1 48 ? 61.351 64.842 59.160 1.00 44.94 48 ILE B N 1
ATOM 1634 C CA . ILE B 1 48 ? 60.417 65.442 60.115 1.00 44.87 48 ILE B CA 1
ATOM 1635 C C . ILE B 1 48 ? 60.299 64.506 61.317 1.00 45.30 48 ILE B C 1
ATOM 1636 O O . ILE B 1 48 ? 60.269 63.285 61.159 1.00 46.17 48 ILE B O 1
ATOM 1641 N N . ASP B 1 49 ? 60.251 65.086 62.513 1.00 45.80 49 ASP B N 1
ATOM 1642 C CA . ASP B 1 49 ? 60.280 64.316 63.761 1.00 46.58 49 ASP B CA 1
ATOM 1643 C C . ASP B 1 49 ? 58.932 64.314 64.485 1.00 46.23 49 ASP B C 1
ATOM 1644 O O . ASP B 1 49 ? 58.856 63.961 65.664 1.00 46.21 49 ASP B O 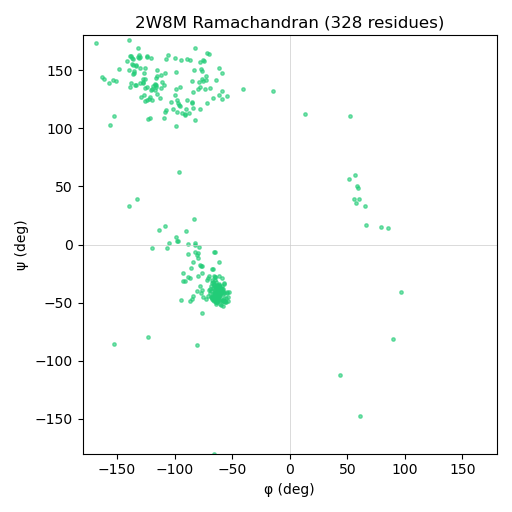1
ATOM 1649 N N . PHE B 1 50 ? 57.873 64.692 63.773 1.00 45.82 50 PHE B N 1
ATOM 1650 C CA . PHE B 1 50 ? 56.536 64.801 64.356 1.00 45.28 50 PHE B CA 1
ATOM 1651 C C . PHE B 1 50 ? 55.471 64.241 63.420 1.00 45.50 50 PHE B C 1
ATOM 1652 O O . PHE B 1 50 ? 55.703 64.078 62.220 1.00 44.25 50 PHE B O 1
ATOM 1660 N N . ASP B 1 51 ? 54.302 63.955 63.985 1.00 46.27 51 ASP B N 1
ATOM 1661 C CA . ASP B 1 51 ? 53.184 63.394 63.233 1.00 46.28 51 ASP B CA 1
ATOM 1662 C C . ASP B 1 51 ? 52.390 64.485 62.528 1.00 46.68 51 ASP B C 1
ATOM 1663 O O . ASP B 1 51 ? 52.029 65.493 63.136 1.00 46.09 51 ASP B O 1
ATOM 1668 N N . VAL B 1 52 ? 52.124 64.268 61.242 1.00 47.17 52 VAL B N 1
ATOM 1669 C CA . VAL B 1 52 ? 51.280 65.158 60.447 1.00 47.92 52 VAL B CA 1
ATOM 1670 C C . VAL B 1 52 ? 49.986 64.420 60.097 1.00 47.80 52 VAL B C 1
ATOM 1671 O O . VAL B 1 52 ? 49.998 63.205 59.901 1.00 48.21 52 VAL B O 1
ATOM 1675 N N . TYR B 1 53 ? 48.876 65.150 60.036 1.00 48.39 53 TYR B N 1
ATOM 1676 C CA . TYR B 1 53 ? 47.561 64.555 59.777 1.00 48.71 53 TYR B CA 1
ATOM 1677 C C . TYR B 1 53 ? 46.848 65.292 58.650 1.00 49.14 53 TYR B C 1
ATOM 1678 O O . TYR B 1 53 ? 46.691 66.512 58.702 1.00 49.38 53 TYR B O 1
ATOM 1687 N N . LEU B 1 54 ? 46.405 64.545 57.643 1.00 50.13 54 LEU B N 1
ATOM 1688 C CA . LEU B 1 54 ? 45.772 65.131 56.459 1.00 50.69 54 LEU B CA 1
ATOM 1689 C C . LEU B 1 54 ? 44.253 65.175 56.578 1.00 51.05 54 LEU B C 1
ATOM 1690 O O . LEU B 1 54 ? 43.658 64.442 57.366 1.00 51.71 54 LEU B O 1
ATOM 1695 N N . ARG B 1 55 ? 43.639 66.056 55.795 1.00 50.43 55 ARG B N 1
ATOM 1696 C CA . ARG B 1 55 ? 42.183 66.113 55.686 1.00 50.57 55 ARG B CA 1
ATOM 1697 C C . ARG B 1 55 ? 41.782 66.745 54.347 1.00 49.59 55 ARG B C 1
ATOM 1698 O O . ARG B 1 55 ? 41.873 67.964 54.185 1.00 47.98 55 ARG B O 1
ATOM 1706 N N . PRO B 1 56 ? 41.367 65.912 53.372 1.00 49.15 56 PRO B N 1
ATOM 1707 C CA . PRO B 1 56 ? 40.867 66.432 52.096 1.00 49.26 56 PRO B CA 1
ATOM 1708 C C . PRO B 1 56 ? 39.555 67.214 52.211 1.00 49.46 56 PRO B C 1
ATOM 1709 O O . PRO B 1 56 ? 39.009 67.365 53.307 1.00 49.23 56 PRO B O 1
ATOM 1713 N N . THR B 1 57 ? 39.069 67.702 51.072 1.00 49.91 57 THR B N 1
ATOM 1714 C CA . THR B 1 57 ? 37.807 68.436 51.000 1.00 50.06 57 THR B CA 1
ATOM 1715 C C . THR B 1 57 ? 36.991 67.966 49.800 1.00 49.91 57 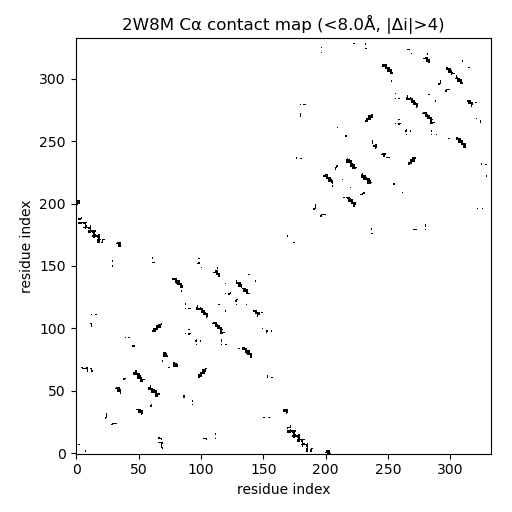THR B C 1
ATOM 1716 O O . THR B 1 57 ? 36.756 66.770 49.627 1.00 50.19 57 THR B O 1
ATOM 1720 N N . TYR B 1 68 ? 38.848 75.950 71.362 1.00 30.94 68 TYR B N 1
ATOM 1721 C CA . TYR B 1 68 ? 38.804 76.730 70.131 1.00 30.50 68 TYR B CA 1
ATOM 1722 C C . TYR B 1 68 ? 39.624 76.067 69.024 1.00 31.39 68 TYR B C 1
ATOM 1723 O O . TYR B 1 68 ? 40.754 75.633 69.255 1.00 31.45 68 TYR B O 1
ATOM 1732 N N . GLU B 1 69 ? 39.042 75.997 67.829 1.00 31.15 69 GLU B N 1
ATOM 1733 C CA . GLU B 1 69 ? 39.718 75.453 66.655 1.00 31.09 69 GLU B CA 1
ATOM 1734 C C . GLU B 1 69 ? 40.205 76.597 65.770 1.00 31.53 69 GLU B C 1
ATOM 1735 O O . GLU B 1 69 ? 39.400 77.365 65.240 1.00 31.09 69 GLU B O 1
ATOM 1741 N N . TYR B 1 70 ? 41.522 76.701 65.616 1.00 31.53 70 TYR B N 1
ATOM 1742 C CA . TYR B 1 70 ? 42.134 77.798 64.868 1.00 31.70 70 TYR B CA 1
ATOM 1743 C C . TYR B 1 70 ? 41.913 77.659 63.362 1.00 31.44 70 TYR B C 1
ATOM 1744 O O . TYR B 1 70 ? 41.887 76.549 62.827 1.00 31.54 70 TYR B O 1
ATOM 1753 N N . TYR B 1 71 ? 41.744 78.801 62.700 1.00 30.46 71 TYR B N 1
ATOM 1754 C CA . TYR B 1 71 ? 41.586 78.876 61.242 1.00 30.91 71 TYR B CA 1
ATOM 1755 C C . TYR B 1 71 ? 40.437 78.022 60.698 1.00 30.65 71 TYR B C 1
ATOM 1756 O O . TYR B 1 71 ? 40.550 77.420 59.629 1.00 29.59 71 TYR B O 1
ATOM 1765 N N . LYS B 1 72 ? 39.323 77.985 61.424 1.00 31.13 72 LYS B N 1
ATOM 1766 C CA . LYS B 1 72 ? 38.172 77.184 61.002 1.00 31.11 72 LYS B CA 1
ATOM 1767 C C . LYS B 1 72 ? 37.557 77.730 59.706 1.00 30.15 72 LYS B C 1
ATOM 1768 O O . LYS B 1 72 ? 36.958 76.979 58.932 1.00 28.12 72 LYS B O 1
ATOM 1774 N N . GLY B 1 73 ? 37.720 79.031 59.474 1.00 29.14 73 GLY B N 1
ATOM 1775 C CA . GLY B 1 73 ? 37.271 79.668 58.234 1.00 29.83 73 GLY B CA 1
ATOM 1776 C C . GLY B 1 73 ? 38.020 79.236 56.982 1.00 29.67 73 GLY B C 1
ATOM 1777 O O . GLY B 1 73 ? 37.507 79.384 55.874 1.00 29.36 73 GLY B O 1
ATOM 1778 N N . LEU B 1 74 ? 39.231 78.707 57.152 1.00 30.92 74 LEU B N 1
ATOM 1779 C CA . LEU B 1 74 ? 40.029 78.215 56.024 1.00 31.25 74 LEU B CA 1
ATOM 1780 C C . LEU B 1 74 ? 39.758 76.745 55.684 1.00 32.28 74 LEU B C 1
ATOM 1781 O O . LEU B 1 74 ? 40.226 76.249 54.659 1.00 33.90 74 LEU B O 1
ATOM 1786 N N . GLU B 1 75 ? 38.992 76.064 56.534 1.00 33.23 75 GLU B N 1
ATOM 1787 C CA . GLU B 1 75 ? 38.763 74.619 56.409 1.00 33.98 75 GLU B CA 1
ATOM 1788 C C . GLU B 1 75 ? 38.235 74.192 55.036 1.00 34.82 75 GLU B C 1
ATOM 1789 O O . GLU B 1 75 ? 38.663 73.175 54.493 1.00 35.62 75 GLU B O 1
ATOM 1795 N N . ASP B 1 76 ? 37.309 74.971 54.484 1.00 34.52 76 ASP B N 1
ATOM 1796 C CA . ASP B 1 76 ? 36.683 74.641 53.197 1.00 34.52 76 ASP B CA 1
ATOM 1797 C C . ASP B 1 76 ? 37.320 75.355 51.996 1.00 33.63 76 ASP B C 1
ATOM 1798 O O . ASP B 1 76 ? 36.858 75.200 50.865 1.00 34.02 76 ASP B O 1
ATOM 1803 N N . LYS B 1 77 ? 38.382 76.119 52.242 1.00 32.06 77 LYS B N 1
ATOM 1804 C CA . LYS B 1 77 ? 38.966 76.994 51.221 1.00 31.87 77 LYS B CA 1
ATOM 1805 C C . LYS B 1 77 ? 40.024 76.316 50.348 1.00 31.24 77 LYS B C 1
ATOM 1806 O O . LYS B 1 77 ? 40.215 76.710 49.198 1.00 30.97 77 LYS B O 1
ATOM 1812 N N . TYR B 1 78 ? 40.708 75.310 50.892 1.00 29.25 78 TYR B N 1
ATOM 1813 C CA . TYR B 1 78 ? 41.796 74.633 50.181 1.00 28.87 78 TYR B CA 1
ATOM 1814 C C . TYR B 1 78 ? 41.559 73.125 50.087 1.00 28.52 78 TYR B C 1
ATOM 1815 O O . TYR B 1 78 ? 40.760 72.568 50.838 1.00 28.29 78 TYR B O 1
ATOM 1824 N N . ASP B 1 79 ? 42.253 72.478 49.151 1.00 29.59 79 ASP B N 1
ATOM 1825 C CA . ASP B 1 79 ? 42.050 71.052 48.858 1.00 29.94 79 ASP B CA 1
ATOM 1826 C C . ASP B 1 79 ? 42.458 70.141 50.011 1.00 31.51 79 ASP B C 1
ATOM 1827 O O . ASP B 1 79 ? 41.764 69.172 50.312 1.00 30.70 79 ASP B O 1
ATOM 1832 N N . LEU B 1 80 ? 43.591 70.454 50.636 1.00 33.03 80 LEU B N 1
ATOM 1833 C CA . LEU B 1 80 ? 44.122 69.664 51.742 1.00 33.68 80 LEU B CA 1
ATOM 1834 C C . LEU B 1 80 ? 44.591 70.567 52.875 1.00 34.07 80 LEU B C 1
ATOM 1835 O O . LEU B 1 80 ? 45.067 71.679 52.640 1.00 34.60 80 LEU B O 1
ATOM 1840 N N . THR B 1 81 ? 44.451 70.074 54.101 1.00 33.55 81 THR B N 1
ATOM 1841 C CA . THR B 1 81 ? 44.982 70.742 55.283 1.00 33.53 81 THR B CA 1
ATOM 1842 C C . THR B 1 81 ? 45.843 69.751 56.060 1.00 33.51 81 THR B C 1
ATOM 1843 O O . THR B 1 81 ? 45.403 68.637 56.347 1.00 32.89 81 THR B O 1
ATOM 1847 N N . LEU B 1 82 ? 47.070 70.158 56.382 1.00 33.53 82 LEU B N 1
ATOM 1848 C CA . LEU B 1 82 ? 47.964 69.363 57.220 1.00 34.01 82 LEU B CA 1
ATOM 1849 C C . LEU B 1 82 ? 47.850 69.816 58.673 1.00 33.73 82 LEU B C 1
ATOM 1850 O O . LEU B 1 82 ? 48.127 70.974 58.989 1.00 33.37 82 LEU B O 1
ATOM 1855 N N . TYR B 1 83 ? 47.442 68.897 59.543 1.00 34.29 83 TYR B N 1
ATOM 1856 C CA . TYR B 1 83 ? 47.309 69.166 60.977 1.00 35.41 83 TYR B CA 1
ATOM 1857 C C . TYR B 1 83 ? 48.429 68.515 61.787 1.00 35.58 83 TYR B C 1
ATOM 1858 O O . TYR B 1 83 ? 49.114 67.610 61.311 1.00 33.92 83 TYR B O 1
ATOM 1867 N N . ILE B 1 84 ? 48.594 68.989 63.020 1.00 36.38 84 ILE B N 1
ATOM 1868 C CA . ILE B 1 84 ? 49.430 68.324 64.025 1.00 37.67 84 ILE B CA 1
ATOM 1869 C C . ILE B 1 84 ? 48.601 68.079 65.285 1.00 37.74 84 ILE B C 1
ATOM 1870 O O . ILE B 1 84 ? 47.660 68.822 65.566 1.00 37.52 84 ILE B O 1
ATOM 1875 N N . ARG B 1 85 ? 48.947 67.036 66.034 1.00 39.49 85 ARG B N 1
ATOM 1876 C CA . ARG B 1 85 ? 48.166 66.646 67.208 1.00 41.26 85 ARG B CA 1
ATOM 1877 C C . ARG B 1 85 ? 48.526 67.482 68.438 1.00 41.90 85 ARG B C 1
ATOM 1878 O O . ARG B 1 85 ? 49.601 67.317 69.018 1.00 41.79 85 ARG B O 1
ATOM 1886 N N . ALA B 1 86 ? 47.621 68.383 68.814 1.00 43.03 86 ALA B N 1
ATOM 1887 C CA . ALA B 1 86 ? 47.695 69.093 70.092 1.00 44.21 86 ALA B CA 1
ATOM 1888 C C . ALA B 1 86 ? 46.762 68.392 71.081 1.00 44.61 86 ALA B C 1
ATOM 1889 O O . ALA B 1 86 ? 45.551 68.590 71.034 1.00 45.41 86 ALA B O 1
ATOM 1891 N N . LYS B 1 87 ? 47.333 67.593 71.983 1.00 45.37 87 LYS B N 1
ATOM 1892 C CA . LYS B 1 87 ? 46.571 66.684 72.870 1.00 45.93 87 LYS B CA 1
ATOM 1893 C C . LYS B 1 87 ? 45.450 65.920 72.120 1.00 46.06 87 LYS B C 1
ATOM 1894 O O . LYS B 1 87 ? 45.756 65.072 71.281 1.00 46.11 87 LYS B O 1
ATOM 1900 N N . ASP B 1 88 ? 44.181 66.197 72.418 1.00 45.83 88 ASP B N 1
ATOM 1901 C CA . ASP B 1 88 ? 43.054 65.582 71.703 1.00 45.42 88 ASP B CA 1
ATOM 1902 C C . ASP B 1 88 ? 42.506 66.507 70.608 1.00 45.01 88 ASP B C 1
ATOM 1903 O O . ASP B 1 88 ? 41.525 66.175 69.939 1.00 45.20 88 ASP B O 1
ATOM 1908 N N . SER B 1 89 ? 43.148 67.661 70.430 1.00 44.36 89 SER B N 1
ATOM 1909 C CA . SER B 1 89 ? 42.754 68.641 69.419 1.00 43.56 89 SER B CA 1
ATOM 1910 C C . SER B 1 89 ? 43.756 68.656 68.269 1.00 42.63 89 SER B C 1
ATOM 1911 O O . SER B 1 89 ? 44.896 68.212 68.418 1.00 42.17 89 SER B O 1
ATOM 1914 N N . TYR B 1 90 ? 43.319 69.166 67.121 1.00 41.72 90 TYR B N 1
ATOM 1915 C CA . TYR B 1 90 ? 44.169 69.253 65.935 1.00 40.35 90 TYR B CA 1
ATOM 1916 C C . TYR B 1 90 ? 44.350 70.704 65.508 1.00 39.61 90 TYR B C 1
ATOM 1917 O O . TYR B 1 90 ? 43.391 71.480 65.492 1.00 39.78 90 TYR B O 1
ATOM 1926 N N . TYR B 1 91 ? 45.589 71.058 65.169 1.00 37.69 91 TYR B N 1
ATOM 1927 C CA . TYR B 1 91 ? 45.942 72.415 64.750 1.00 36.85 91 TYR B CA 1
ATOM 1928 C C . TYR B 1 91 ? 46.512 72.389 63.330 1.00 35.80 91 TYR B C 1
ATOM 1929 O O . TYR B 1 91 ? 47.489 71.687 63.074 1.00 35.29 91 TYR B O 1
ATOM 1938 N N . PRO B 1 92 ? 45.914 73.163 62.405 1.00 35.15 92 PRO B N 1
ATOM 1939 C CA . PRO B 1 92 ? 46.368 73.144 61.016 1.00 35.38 92 PRO B CA 1
ATOM 1940 C C . PRO B 1 92 ? 47.643 73.963 60.811 1.00 34.60 92 PRO B C 1
ATOM 1941 O O . PRO B 1 92 ? 47.628 75.174 61.011 1.00 34.69 92 PRO B O 1
ATOM 1945 N N . LEU B 1 93 ? 48.729 73.299 60.422 1.00 33.54 93 LEU B N 1
ATOM 1946 C CA . LEU B 1 93 ? 50.011 73.970 60.185 1.00 33.44 93 LEU B CA 1
ATOM 1947 C C . LEU B 1 93 ? 50.092 74.570 58.787 1.00 31.95 93 LEU B C 1
ATOM 1948 O O . LEU B 1 93 ? 50.569 75.688 58.619 1.00 32.01 93 LEU B O 1
ATOM 1953 N N . LEU B 1 94 ? 49.656 73.809 57.787 1.00 31.31 94 LEU B N 1
ATOM 1954 C CA . LEU B 1 94 ? 49.711 74.253 56.397 1.00 30.44 94 LEU B CA 1
ATOM 1955 C C . LEU B 1 94 ? 48.422 73.925 55.657 1.00 29.84 94 LEU B C 1
ATOM 1956 O O . LEU B 1 94 ? 47.700 72.995 56.022 1.00 29.57 94 LEU B O 1
ATOM 1961 N N . TRP B 1 95 ? 48.156 74.702 54.614 1.00 28.52 95 TRP B N 1
ATOM 1962 C CA . TRP B 1 95 ? 47.052 74.464 53.697 1.00 27.41 95 TRP B CA 1
ATOM 1963 C C . TRP B 1 95 ? 47.614 74.274 52.302 1.00 26.65 95 TRP B C 1
ATOM 1964 O O . TRP B 1 95 ? 48.454 75.041 51.853 1.00 25.34 95 TRP B O 1
ATOM 1975 N N . ILE B 1 96 ? 47.149 73.237 51.622 1.00 26.25 96 ILE B N 1
ATOM 1976 C CA . ILE B 1 96 ? 47.683 72.881 50.319 1.00 25.99 96 ILE B CA 1
ATOM 1977 C C . ILE B 1 96 ? 46.608 72.828 49.251 1.00 26.51 96 ILE B C 1
ATOM 1978 O O . ILE B 1 96 ? 45.540 72.274 49.453 1.00 26.57 96 ILE B O 1
ATOM 1983 N N . ASP B 1 97 ? 46.919 73.404 48.102 1.00 26.19 97 ASP B N 1
ATOM 1984 C CA . ASP B 1 97 ? 46.026 73.384 46.967 1.00 27.36 97 ASP B CA 1
ATOM 1985 C C . ASP B 1 97 ? 46.656 72.635 45.810 1.00 26.45 97 ASP B C 1
ATOM 1986 O O . ASP B 1 97 ? 47.804 72.864 45.470 1.00 24.00 97 ASP B O 1
ATOM 1991 N N . ILE B 1 98 ? 45.892 71.742 45.206 1.00 26.47 98 ILE B N 1
ATOM 1992 C CA . ILE B 1 98 ? 46.386 70.966 44.082 1.00 27.14 98 ILE B CA 1
ATOM 1993 C C . ILE B 1 98 ? 45.968 71.574 42.750 1.00 27.39 98 ILE B C 1
ATOM 1994 O O . ILE B 1 98 ? 44.785 71.747 42.476 1.00 26.26 98 ILE B O 1
ATOM 1999 N N . THR B 1 99 ? 46.962 71.893 41.931 1.00 27.68 99 THR B N 1
ATOM 2000 C CA . THR B 1 99 ? 46.734 72.499 40.620 1.00 28.46 99 THR B CA 1
ATOM 2001 C C . THR B 1 99 ? 47.684 71.913 39.581 1.00 28.27 99 THR B C 1
ATOM 2002 O O . THR B 1 99 ? 48.022 70.730 39.631 1.00 28.67 99 THR B O 1
ATOM 2006 N N . GLN B 1 107 ? 52.328 71.041 25.161 1.00 40.25 107 GLN B N 1
ATOM 2007 C CA . GLN B 1 107 ? 51.060 71.455 25.753 1.00 40.34 107 GLN B CA 1
ATOM 2008 C C . GLN B 1 107 ? 51.052 72.955 26.045 1.00 40.01 107 GLN B C 1
ATOM 2009 O O . GLN B 1 107 ? 50.524 73.743 25.258 1.00 40.45 107 GLN B O 1
ATOM 2015 N N . SER B 1 108 ? 51.651 73.337 27.169 1.00 38.74 108 SER B N 1
ATOM 2016 C CA . SER B 1 108 ? 51.691 74.729 27.606 1.00 37.70 108 SER B CA 1
ATOM 2017 C C . SER B 1 108 ? 52.878 75.455 26.975 1.00 36.73 108 SER B C 1
ATOM 2018 O O . SER B 1 108 ? 52.827 76.665 26.752 1.00 35.30 108 SER B O 1
ATOM 2021 N N . LYS B 1 109 ? 53.937 74.703 26.683 1.00 35.51 109 LYS B N 1
ATOM 2022 C CA . LYS B 1 109 ? 55.164 75.261 26.116 1.00 35.36 109 LYS B CA 1
ATOM 2023 C C . LYS B 1 109 ? 54.983 75.668 24.653 1.00 34.35 109 LYS B C 1
ATOM 2024 O O . LYS B 1 109 ? 55.392 76.754 24.257 1.00 33.51 109 LYS B O 1
ATOM 2030 N N . GLU B 1 110 ? 54.384 74.794 23.852 1.00 33.42 110 GLU B N 1
ATOM 2031 C CA . GLU B 1 110 ? 54.112 75.112 22.445 1.00 33.05 110 GLU B CA 1
ATOM 2032 C C . GLU B 1 110 ? 53.055 76.215 22.314 1.00 32.56 110 GLU B C 1
ATOM 2033 O O . GLU B 1 110 ? 53.080 77.004 21.370 1.00 31.66 110 GLU B O 1
ATOM 2039 N N . ARG B 1 111 ? 52.141 76.263 23.279 1.00 32.39 111 ARG B N 1
ATOM 2040 C CA . ARG B 1 111 ? 51.052 77.239 23.298 1.00 31.67 111 ARG B CA 1
ATOM 2041 C C . ARG B 1 111 ? 51.526 78.634 23.714 1.00 31.18 111 ARG B C 1
ATOM 2042 O O . ARG B 1 111 ? 51.153 79.633 23.092 1.00 29.74 111 ARG B O 1
ATOM 2050 N N . TYR B 1 112 ? 52.343 78.697 24.764 1.00 30.96 112 TYR B N 1
ATOM 2051 C CA . TYR B 1 112 ? 52.792 79.978 25.325 1.00 30.69 112 TYR B CA 1
ATOM 2052 C C . TYR B 1 112 ? 54.311 80.194 25.310 1.00 31.48 112 TYR B C 1
ATOM 2053 O O . TYR B 1 112 ? 54.773 81.257 25.709 1.00 31.84 112 TYR B O 1
ATOM 2062 N N . GLY B 1 113 ? 55.081 79.206 24.857 1.00 33.34 113 GLY B N 1
ATOM 2063 C CA . GLY B 1 113 ? 56.549 79.314 24.831 1.00 34.11 113 GLY B CA 1
ATOM 2064 C C . GLY B 1 113 ? 57.207 78.663 26.034 1.00 35.00 113 GLY B C 1
ATOM 2065 O O . GLY B 1 113 ? 58.240 78.006 25.907 1.00 35.87 113 GLY B O 1
ATOM 2066 N N . GLU B 1 114 ? 56.602 78.860 27.200 1.00 35.55 114 GLU B N 1
ATOM 2067 C CA . GLU B 1 114 ? 57.061 78.269 28.452 1.00 36.04 114 GLU B CA 1
ATOM 2068 C C . GLU B 1 114 ? 55.859 77.710 29.204 1.00 36.19 114 GLU B C 1
ATOM 2069 O O . GLU B 1 114 ? 54.749 78.234 29.085 1.00 35.59 114 GLU B O 1
ATOM 2075 N N . SER B 1 115 ? 56.081 76.643 29.968 1.00 36.53 115 SER B N 1
ATOM 2076 C CA . SER B 1 115 ? 55.009 76.020 30.742 1.00 37.76 115 SER B CA 1
ATOM 2077 C C . SER B 1 115 ? 54.541 76.970 31.843 1.00 37.27 115 SER B C 1
ATOM 2078 O O . SER B 1 115 ? 55.347 77.456 32.631 1.00 36.86 115 SER B O 1
ATOM 2081 N N . ILE B 1 116 ? 53.238 77.238 31.871 1.00 37.74 116 ILE B N 1
ATOM 2082 C CA . ILE B 1 116 ? 52.644 78.155 32.843 1.00 38.20 116 ILE B CA 1
ATOM 2083 C C . ILE B 1 116 ? 51.477 77.493 33.563 1.00 37.99 116 ILE B C 1
ATOM 2084 O O . ILE B 1 116 ? 50.706 76.743 32.962 1.00 38.02 116 ILE B O 1
ATOM 2089 N N . TYR B 1 117 ? 51.359 77.782 34.856 1.00 37.70 117 TYR B N 1
ATOM 2090 C CA . TYR B 1 117 ? 50.254 77.294 35.669 1.00 37.50 117 TYR B CA 1
ATOM 2091 C C . TYR B 1 117 ? 49.438 78.475 36.178 1.00 37.43 117 TYR B C 1
ATOM 2092 O O . TYR B 1 117 ? 49.999 79.495 36.588 1.00 38.27 117 TYR B O 1
ATOM 2101 N N . ALA B 1 118 ? 48.116 78.329 36.131 1.00 36.63 118 ALA B N 1
ATOM 2102 C CA . ALA B 1 118 ? 47.192 79.363 36.585 1.00 36.11 118 ALA B CA 1
ATOM 2103 C C . ALA B 1 118 ? 46.680 79.032 37.985 1.00 36.39 118 ALA B C 1
ATOM 2104 O O . ALA B 1 118 ? 46.214 77.916 38.233 1.00 35.85 118 ALA B O 1
ATOM 2106 N N . ILE B 1 119 ? 46.779 80.004 38.889 1.00 35.75 119 ILE B N 1
ATOM 2107 C CA . ILE B 1 119 ? 46.278 79.870 40.257 1.00 36.11 119 ILE B CA 1
ATOM 2108 C C . ILE B 1 119 ? 45.254 80.969 40.526 1.00 36.13 119 ILE B C 1
ATOM 2109 O O . ILE B 1 119 ? 45.541 82.149 40.314 1.00 35.64 119 ILE B O 1
ATOM 2114 N N . LEU B 1 120 ? 44.066 80.576 40.989 1.00 36.69 120 LEU B N 1
ATOM 2115 C CA . LEU B 1 120 ? 42.992 81.524 41.299 1.00 36.95 120 LEU B CA 1
ATOM 2116 C C . LEU B 1 120 ? 43.475 82.600 42.265 1.00 36.77 120 LEU B C 1
ATOM 2117 O O . LEU B 1 120 ? 44.021 82.291 43.324 1.00 36.06 120 LEU B O 1
ATOM 2122 N N . SER B 1 121 ? 43.264 83.856 41.887 1.00 36.56 121 SER B N 1
ATOM 2123 C CA . SER B 1 121 ? 43.670 85.005 42.697 1.00 37.07 121 SER B CA 1
ATOM 2124 C C . SER B 1 121 ? 43.054 84.987 44.096 1.00 36.04 121 SER B C 1
ATOM 2125 O O . SER B 1 121 ? 43.729 85.312 45.073 1.00 35.43 121 SER B O 1
ATOM 2128 N N . VAL B 1 122 ? 41.778 84.609 44.185 1.00 35.76 122 VAL B N 1
ATOM 2129 C CA . VAL B 1 122 ? 41.067 84.557 45.471 1.00 36.50 122 VAL B CA 1
ATOM 2130 C C . VAL B 1 122 ? 41.757 83.656 46.503 1.00 36.69 122 VAL B C 1
ATOM 2131 O O . VAL B 1 122 ? 41.705 83.936 47.702 1.00 37.44 122 VAL B O 1
ATOM 2135 N N . LYS B 1 123 ? 42.403 82.587 46.034 1.00 36.16 123 LYS B N 1
ATOM 2136 C CA . LYS B 1 123 ? 43.136 81.670 46.914 1.00 35.79 123 LYS B CA 1
ATOM 2137 C C . LYS B 1 123 ? 44.273 82.387 47.646 1.00 36.14 123 LYS B C 1
ATOM 2138 O O . LYS B 1 123 ? 44.579 82.070 48.796 1.00 36.46 123 LYS B O 1
ATOM 2144 N N . VAL B 1 124 ? 44.899 83.342 46.963 1.00 35.70 124 VAL B N 1
ATOM 2145 C CA . VAL B 1 124 ? 45.985 84.136 47.534 1.00 35.17 124 VAL B CA 1
ATOM 2146 C C . VAL B 1 124 ? 45.437 85.260 48.415 1.00 36.19 124 VAL B C 1
ATOM 2147 O O . VAL B 1 124 ? 45.999 85.558 49.472 1.00 36.27 124 VAL B O 1
ATOM 2151 N N . GLU B 1 125 ? 44.347 85.881 47.968 1.00 36.59 125 GLU B N 1
ATOM 2152 C CA . GLU B 1 125 ? 43.646 86.905 48.750 1.00 37.76 125 GLU B CA 1
ATOM 2153 C C . GLU B 1 125 ? 43.198 86.356 50.105 1.00 36.72 125 GLU B C 1
ATOM 2154 O O . GLU B 1 125 ? 43.312 87.036 51.125 1.00 36.90 125 GLU B O 1
ATOM 2160 N N . THR B 1 126 ? 42.681 85.130 50.099 1.00 36.21 126 THR B N 1
ATOM 2161 C CA . THR B 1 126 ? 42.257 84.455 51.327 1.00 36.03 126 THR B CA 1
ATOM 2162 C C . THR B 1 126 ? 43.441 84.233 52.270 1.00 35.93 126 THR B C 1
ATOM 2163 O O . THR B 1 126 ? 43.331 84.454 53.478 1.00 36.72 126 THR B O 1
ATOM 2167 N N . ALA B 1 127 ? 44.567 83.797 51.710 1.00 34.40 127 ALA B N 1
ATOM 2168 C CA . ALA B 1 127 ? 45.801 83.616 52.481 1.00 33.70 127 ALA B CA 1
ATOM 2169 C C . ALA B 1 127 ? 46.272 84.933 53.107 1.00 32.93 127 ALA B C 1
ATOM 2170 O O . ALA B 1 127 ? 46.709 84.959 54.259 1.00 31.81 127 ALA B O 1
ATOM 2172 N N . LYS B 1 128 ? 46.178 86.017 52.340 1.00 32.65 128 LYS B N 1
ATOM 2173 C CA . LYS B 1 128 ? 46.521 87.357 52.826 1.00 33.11 128 LYS B CA 1
ATOM 2174 C C . LYS B 1 128 ? 45.564 87.797 53.929 1.00 33.17 128 LYS B C 1
ATOM 2175 O O . LYS B 1 128 ? 45.992 88.287 54.974 1.00 33.90 128 LYS B O 1
ATOM 2181 N N . LYS B 1 129 ? 44.272 87.610 53.678 1.00 33.02 129 LYS B N 1
ATOM 2182 C CA . LYS B 1 129 ? 43.207 87.971 54.619 1.00 33.18 129 LYS B CA 1
ATOM 2183 C C . LYS B 1 129 ? 43.397 87.320 55.991 1.00 32.10 129 LYS B C 1
ATOM 2184 O O . LYS B 1 129 ? 43.276 87.986 57.018 1.00 31.74 129 LYS B O 1
ATOM 2190 N N . TYR B 1 130 ? 43.703 86.025 55.995 1.00 31.03 130 TYR B N 1
ATOM 2191 C CA . TYR B 1 130 ? 43.906 85.264 57.236 1.00 30.63 130 TYR B CA 1
ATOM 2192 C C . TYR B 1 130 ? 45.356 85.300 57.742 1.00 30.44 130 TYR B C 1
ATOM 2193 O O . TYR B 1 130 ? 45.672 84.691 58.766 1.00 31.31 130 TYR B O 1
ATOM 2202 N N . ASP B 1 131 ? 46.225 86.009 57.023 1.00 30.70 131 ASP B N 1
ATOM 2203 C CA . ASP B 1 131 ? 47.634 86.177 57.396 1.00 30.25 131 ASP B CA 1
ATOM 2204 C C . ASP B 1 131 ? 48.352 84.826 57.522 1.00 29.37 131 ASP B C 1
ATOM 2205 O O . ASP B 1 131 ? 49.014 84.541 58.522 1.00 28.69 131 ASP B O 1
ATOM 2210 N N . VAL B 1 132 ? 48.203 84.003 56.487 1.00 29.22 132 VAL B N 1
ATOM 2211 C CA . VAL B 1 132 ? 48.854 82.692 56.417 1.00 28.26 132 VAL B CA 1
ATOM 2212 C C . VAL B 1 132 ? 49.529 82.504 55.053 1.00 27.72 132 VAL B C 1
ATOM 2213 O O . VAL B 1 132 ? 49.522 81.405 54.487 1.00 26.38 132 VAL B O 1
ATOM 2217 N N . LEU B 1 133 ? 50.130 83.580 54.547 1.00 26.99 133 LEU B N 1
ATOM 2218 C CA . LEU B 1 133 ? 50.732 83.592 53.208 1.00 27.88 133 LEU B CA 1
ATOM 2219 C C . LEU B 1 133 ? 51.851 82.564 53.052 1.00 27.41 133 LEU B C 1
ATOM 2220 O O . LEU B 1 133 ? 51.967 81.921 52.008 1.00 29.90 133 LEU B O 1
ATOM 2225 N N . GLY B 1 134 ? 52.670 82.418 54.089 1.00 27.66 134 GLY B N 1
ATOM 2226 C CA . GLY B 1 134 ? 53.766 81.450 54.088 1.00 28.33 134 GLY B CA 1
ATOM 2227 C C . GLY B 1 134 ? 53.351 80.021 54.404 1.00 28.27 134 GLY B C 1
ATOM 2228 O O . GLY B 1 134 ? 54.156 79.100 54.277 1.00 27.71 134 GLY B O 1
ATOM 2229 N N . ARG B 1 135 ? 52.099 79.837 54.819 1.00 28.38 135 ARG B N 1
ATOM 2230 C CA . ARG B 1 135 ? 51.579 78.521 55.201 1.00 28.50 135 ARG B CA 1
ATOM 2231 C C . ARG B 1 135 ? 50.612 77.926 54.172 1.00 28.93 135 ARG B C 1
ATOM 2232 O O . ARG B 1 135 ? 50.138 76.802 54.348 1.00 30.17 135 ARG B O 1
ATOM 2240 N N . VAL B 1 136 ? 50.322 78.679 53.112 1.00 28.37 136 VAL B N 1
ATOM 2241 C CA . VAL B 1 136 ? 49.435 78.222 52.047 1.00 28.10 136 VAL B CA 1
ATOM 2242 C C . VAL B 1 136 ? 50.268 77.905 50.808 1.00 29.37 136 VAL B C 1
ATOM 2243 O O . VAL B 1 136 ? 50.894 78.791 50.231 1.00 31.37 136 VAL B O 1
ATOM 2247 N N . PHE B 1 137 ? 50.275 76.635 50.412 1.00 29.98 137 PHE B N 1
ATOM 2248 C CA . PHE B 1 137 ? 51.086 76.174 49.289 1.00 29.39 137 PHE B CA 1
ATOM 2249 C C . PHE B 1 137 ? 50.234 75.666 48.132 1.00 30.95 137 PHE B C 1
ATOM 2250 O O . PHE B 1 137 ? 49.164 75.090 48.332 1.00 31.32 137 PHE B O 1
ATOM 2258 N N . PHE B 1 138 ? 50.720 75.908 46.919 1.00 30.75 138 PHE B N 1
ATOM 2259 C CA . PHE B 1 138 ? 50.116 75.368 45.711 1.00 30.01 138 PHE B CA 1
ATOM 2260 C C . PHE B 1 138 ? 51.081 74.343 45.149 1.00 29.76 138 PHE B C 1
ATOM 2261 O O . PHE B 1 138 ? 52.292 74.553 45.176 1.00 29.12 138 PHE B O 1
ATOM 2269 N N . ILE B 1 139 ? 50.545 73.229 44.662 1.00 30.42 139 ILE B N 1
ATOM 2270 C CA . ILE B 1 139 ? 51.362 72.103 44.225 1.00 31.29 139 ILE B CA 1
ATOM 2271 C C . ILE B 1 139 ? 50.843 71.511 42.915 1.00 31.44 139 ILE B C 1
ATOM 2272 O O . ILE B 1 139 ? 49.633 71.380 42.719 1.00 32.33 139 ILE B O 1
ATOM 2277 N N . HIS B 1 140 ? 51.771 71.169 42.023 1.00 31.12 140 HIS B N 1
ATOM 2278 C CA . HIS B 1 140 ? 51.464 70.384 40.827 1.00 30.54 140 HIS B CA 1
ATOM 2279 C C . HIS B 1 140 ? 52.522 69.304 40.624 1.00 30.71 140 HIS B C 1
ATOM 2280 O O . HIS B 1 140 ? 53.630 69.396 41.156 1.00 29.78 140 HIS B O 1
ATOM 2287 N N . TYR B 1 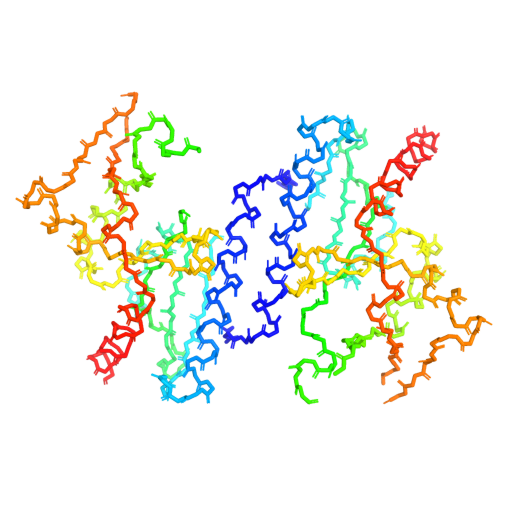141 ? 52.167 68.283 39.850 1.00 31.41 141 TYR B N 1
ATOM 2288 C CA . TYR B 1 141 ? 53.085 67.200 39.514 1.00 32.15 141 TYR B CA 1
ATOM 2289 C C . TYR B 1 141 ? 53.740 67.474 38.162 1.00 32.46 141 TYR B C 1
ATOM 2290 O O . TYR B 1 141 ? 53.051 67.601 37.150 1.00 30.97 141 TYR B O 1
ATOM 2299 N N . ASN B 1 142 ? 55.066 67.575 38.161 1.00 34.43 142 ASN B N 1
ATOM 2300 C CA . ASN B 1 142 ? 55.838 67.741 36.930 1.00 36.01 142 ASN B CA 1
ATOM 2301 C C . ASN B 1 142 ? 56.162 66.367 36.345 1.00 37.27 142 ASN B C 1
ATOM 2302 O O . ASN B 1 142 ? 56.919 65.596 36.935 1.00 37.52 142 ASN B O 1
ATOM 2307 N N . ASP B 1 143 ? 55.585 66.069 35.184 1.00 39.07 143 ASP B N 1
ATOM 2308 C CA . ASP B 1 143 ? 55.692 64.737 34.576 1.00 40.19 143 ASP B CA 1
ATOM 2309 C C . ASP B 1 143 ? 57.052 64.496 33.922 1.00 41.04 143 ASP B C 1
ATOM 2310 O O . ASP B 1 143 ? 57.595 63.393 34.005 1.00 41.43 143 ASP B O 1
ATOM 2315 N N . THR B 1 144 ? 57.591 65.525 33.271 1.00 42.01 144 THR B N 1
ATOM 2316 C CA . THR B 1 144 ? 58.906 65.443 32.629 1.00 42.19 144 THR B CA 1
ATOM 2317 C C . THR B 1 144 ? 60.013 65.214 33.660 1.00 42.11 144 THR B C 1
ATOM 2318 O O . THR B 1 144 ? 60.830 64.303 33.515 1.00 42.72 144 THR B O 1
ATOM 2322 N N . GLU B 1 145 ? 60.024 66.043 34.701 1.00 41.92 145 GLU B N 1
ATOM 2323 C CA . GLU B 1 145 ? 61.005 65.929 35.785 1.00 41.81 145 GLU B CA 1
ATOM 2324 C C . GLU B 1 145 ? 60.689 64.783 36.753 1.00 41.23 145 GLU B C 1
ATOM 2325 O O . GLU B 1 145 ? 61.565 64.346 37.501 1.00 41.06 145 GLU B O 1
ATOM 2331 N N . ASP B 1 146 ? 59.441 64.314 36.738 1.00 40.91 146 ASP B N 1
ATOM 2332 C CA . ASP B 1 146 ? 58.961 63.279 37.664 1.00 40.60 146 ASP B CA 1
ATOM 2333 C C . ASP B 1 146 ? 59.106 63.740 39.120 1.00 39.84 146 ASP B C 1
ATOM 2334 O O . ASP B 1 146 ? 59.632 63.017 39.969 1.00 39.74 146 ASP B O 1
ATOM 2339 N N . LYS B 1 147 ? 58.633 64.954 39.394 1.00 39.23 147 LYS B N 1
ATOM 2340 C CA . LYS B 1 147 ? 58.711 65.541 40.732 1.00 38.54 147 LYS B CA 1
ATOM 2341 C C . LYS B 1 147 ? 57.534 66.467 41.014 1.00 37.03 147 LYS B C 1
ATOM 2342 O O . LYS B 1 147 ? 56.973 67.073 40.099 1.00 36.08 147 LYS B O 1
ATOM 2348 N N . LEU B 1 148 ? 57.170 66.566 42.290 1.00 36.11 148 LEU B N 1
ATOM 2349 C CA . LEU B 1 148 ? 56.195 67.553 42.746 1.00 35.14 148 LEU B CA 1
ATOM 2350 C C . LEU B 1 148 ? 56.876 68.911 42.886 1.00 34.46 148 LEU B C 1
ATOM 2351 O O . LEU B 1 148 ? 57.973 69.008 43.438 1.00 33.91 148 LEU B O 1
ATOM 2356 N N . LYS B 1 149 ? 56.221 69.950 42.374 1.00 33.71 149 LYS B N 1
ATOM 2357 C CA . LYS B 1 149 ? 56.700 71.324 42.499 1.00 33.73 149 LYS B CA 1
ATOM 2358 C C . LYS B 1 149 ? 55.710 72.113 43.347 1.00 33.76 149 LYS B C 1
ATOM 2359 O O . LYS B 1 149 ? 54.514 71.820 43.338 1.00 33.58 149 LYS B O 1
ATOM 2365 N N . CYS B 1 150 ? 56.209 73.113 44.069 1.00 32.84 150 CYS B N 1
ATOM 2366 C CA . CYS B 1 150 ? 55.372 73.917 44.954 1.00 32.70 150 CYS B CA 1
ATOM 2367 C C . CYS B 1 150 ? 55.745 75.398 44.934 1.00 33.25 150 CYS B C 1
ATOM 2368 O O . CYS B 1 150 ? 56.863 75.769 44.575 1.00 33.91 150 CYS B O 1
ATOM 2371 N N . ILE B 1 151 ? 54.783 76.228 45.327 1.00 32.85 151 ILE B N 1
ATOM 2372 C CA . ILE B 1 151 ? 54.998 77.657 45.541 1.00 32.84 151 ILE B CA 1
ATOM 2373 C C . ILE B 1 151 ? 54.026 78.144 46.619 1.00 32.96 151 ILE B C 1
ATOM 2374 O O . ILE B 1 151 ? 52.870 77.710 46.665 1.00 33.32 151 ILE B O 1
ATOM 2379 N N . SER B 1 152 ? 54.502 79.027 47.493 1.00 32.07 152 SER B N 1
ATOM 2380 C CA . SER B 1 152 ? 53.664 79.574 48.558 1.00 31.39 152 SER B CA 1
ATOM 2381 C C . SER B 1 152 ? 52.898 80.797 48.066 1.00 32.03 152 SER B C 1
ATOM 2382 O O . SER B 1 152 ? 53.291 81.433 47.084 1.00 32.25 152 SER B O 1
ATOM 2385 N N . ALA B 1 153 ? 51.806 81.121 48.756 1.00 31.06 153 ALA B N 1
ATOM 2386 C CA . ALA B 1 153 ? 51.066 82.355 48.487 1.00 31.08 153 ALA B CA 1
ATOM 2387 C C . ALA B 1 153 ? 51.960 83.580 48.706 1.00 30.71 153 ALA B C 1
ATOM 2388 O O . ALA B 1 153 ? 51.893 84.551 47.949 1.00 31.26 153 ALA B O 1
ATOM 2390 N N . LEU B 1 154 ? 52.801 83.516 49.738 1.00 31.20 154 LEU B N 1
ATOM 2391 C CA . LEU B 1 154 ? 53.786 84.563 50.026 1.00 31.04 154 LEU B CA 1
ATOM 2392 C C . LEU B 1 154 ? 54.698 84.809 48.824 1.00 31.49 154 LEU B C 1
ATOM 2393 O O . LEU B 1 154 ? 54.888 85.955 48.408 1.00 31.35 154 LEU B O 1
ATOM 2398 N N . GLN B 1 155 ? 55.250 83.728 48.273 1.00 31.79 155 GLN B N 1
ATOM 2399 C CA A GLN B 1 155 ? 56.150 83.811 47.122 0.50 31.81 155 GLN B CA 1
ATOM 2400 C CA B GLN B 1 155 ? 56.157 83.819 47.124 0.50 32.30 155 GLN B CA 1
ATOM 2401 C C . GLN B 1 155 ? 55.452 84.402 45.898 1.00 32.08 155 GLN B C 1
ATOM 2402 O O . GLN B 1 155 ? 56.044 85.187 45.158 1.00 33.55 155 GLN B O 1
ATOM 2413 N N . ILE B 1 156 ? 54.191 84.027 45.689 1.00 33.02 156 ILE B N 1
ATOM 2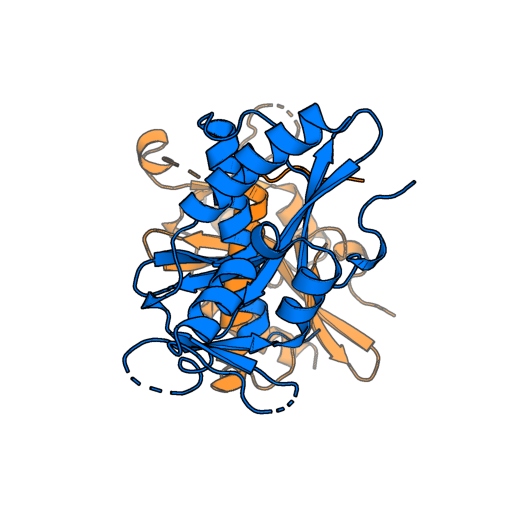414 C CA . ILE B 1 156 ? 53.417 84.545 44.555 1.00 34.04 156 ILE B CA 1
ATOM 2415 C C . ILE B 1 156 ? 53.289 86.068 44.622 1.00 33.96 156 ILE B C 1
ATOM 2416 O O . ILE B 1 156 ? 53.593 86.760 43.650 1.00 35.31 156 ILE B O 1
ATOM 2421 N N . LEU B 1 157 ? 52.843 86.581 45.765 1.00 34.64 157 LEU B N 1
ATOM 2422 C CA . LEU B 1 157 ? 52.723 88.033 45.968 1.00 36.07 157 LEU B CA 1
ATOM 2423 C C . LEU B 1 157 ? 54.060 88.760 45.800 1.00 36.35 157 LEU B C 1
ATOM 2424 O O . LEU B 1 157 ? 54.099 89.855 45.245 1.00 37.19 157 LEU B O 1
ATOM 2429 N N . ASN B 1 158 ? 55.144 88.148 46.276 1.00 37.41 158 ASN B N 1
ATOM 2430 C CA . ASN B 1 158 ? 56.488 88.717 46.118 1.00 38.45 158 ASN B CA 1
ATOM 2431 C C . ASN B 1 158 ? 56.883 88.850 44.649 1.00 38.10 158 ASN B C 1
ATOM 2432 O O . ASN B 1 158 ? 57.412 89.881 44.235 1.00 37.58 158 ASN B O 1
ATOM 2437 N N . LEU B 1 159 ? 56.617 87.803 43.872 1.00 38.47 159 LEU B N 1
ATOM 2438 C CA . LEU B 1 159 ? 56.878 87.815 42.429 1.00 38.54 159 LEU B CA 1
ATOM 2439 C C . LEU B 1 159 ? 56.054 88.885 41.713 1.00 39.45 159 LEU B C 1
ATOM 2440 O O . LEU B 1 159 ? 56.548 89.540 40.793 1.00 41.62 159 LEU B O 1
ATOM 2445 N N . GLU B 1 160 ? 54.801 89.053 42.134 1.00 40.09 160 GLU B N 1
ATOM 2446 C CA . GLU B 1 160 ? 53.919 90.078 41.566 1.00 40.49 160 GLU B CA 1
ATOM 2447 C C . GLU B 1 160 ? 54.464 91.487 41.798 1.00 40.32 160 GLU B C 1
ATOM 2448 O O . GLU B 1 160 ? 54.443 92.316 40.890 1.00 41.28 160 GLU B O 1
ATOM 2454 N N . ARG B 1 161 ? 54.944 91.753 43.012 1.00 40.91 161 ARG B N 1
ATOM 2455 C CA . ARG B 1 161 ? 55.532 93.055 43.351 1.00 41.85 161 ARG B CA 1
ATOM 2456 C C . ARG B 1 161 ? 56.802 93.334 42.548 1.00 41.46 161 ARG B C 1
ATOM 2457 O O . ARG B 1 161 ? 57.061 94.472 42.162 1.00 41.74 161 ARG B O 1
ATOM 2465 N N . GLN B 1 162 ? 57.585 92.286 42.303 1.00 41.93 162 GLN B N 1
ATOM 2466 C CA . GLN B 1 162 ? 58.806 92.383 41.503 1.00 42.30 162 GLN B CA 1
ATOM 2467 C C . GLN B 1 162 ? 58.525 92.403 39.997 1.00 42.81 162 GLN B C 1
ATOM 2468 O O . GLN B 1 162 ? 59.452 92.516 39.195 1.00 43.43 162 GLN B O 1
ATOM 2474 N N . ASN B 1 163 ? 57.251 92.287 39.625 1.00 44.02 163 ASN B N 1
ATOM 2475 C CA . ASN B 1 163 ? 56.810 92.322 38.226 1.00 44.88 163 ASN B CA 1
ATOM 2476 C C . ASN B 1 163 ? 57.338 91.129 37.419 1.00 45.61 163 ASN B C 1
ATOM 2477 O O . ASN B 1 163 ? 57.605 91.239 36.221 1.00 46.07 163 ASN B O 1
ATOM 2482 N N . LYS B 1 164 ? 57.472 89.988 38.092 1.00 46.96 164 LYS B N 1
ATOM 2483 C CA . LYS B 1 164 ? 57.970 88.756 37.476 1.00 48.16 164 LYS B CA 1
ATOM 2484 C C . LYS B 1 164 ? 56.839 87.878 36.940 1.00 48.23 164 LYS B C 1
ATOM 2485 O O . LYS B 1 164 ? 57.055 87.063 36.042 1.00 47.90 164 LYS B O 1
ATOM 2491 N N . ILE B 1 165 ? 55.646 88.038 37.511 1.00 49.07 165 ILE B N 1
ATOM 2492 C CA . ILE B 1 165 ? 54.436 87.376 37.021 1.00 48.95 165 ILE B CA 1
ATOM 2493 C C . ILE B 1 165 ? 53.310 88.397 36.915 1.00 49.75 165 ILE B C 1
ATOM 2494 O O . ILE B 1 165 ? 53.433 89.514 37.414 1.00 50.83 165 ILE B O 1
ATOM 2499 N N . LYS B 1 166 ? 52.213 88.004 36.274 1.00 50.95 166 LYS B N 1
ATOM 2500 C CA . LYS B 1 166 ? 51.056 88.883 36.094 1.00 51.37 166 LYS B CA 1
ATOM 2501 C C . LYS B 1 166 ? 49.777 88.219 36.589 1.00 50.68 166 LYS B C 1
ATOM 2502 O O . LYS B 1 166 ? 49.641 86.998 36.522 1.00 51.17 166 LYS B O 1
ATOM 2508 N N . LYS B 1 167 ? 48.852 89.033 37.096 1.00 50.62 167 LYS B N 1
ATOM 2509 C CA . LYS B 1 167 ? 47.454 88.626 37.234 1.00 50.74 167 LYS B CA 1
ATOM 2510 C C . LYS B 1 167 ? 46.771 88.858 35.895 1.00 50.54 167 LYS B C 1
ATOM 2511 O O . LYS B 1 167 ? 47.164 89.758 35.150 1.00 49.90 167 LYS B O 1
ATOM 2517 N N . ASP B 1 168 ? 45.755 88.057 35.587 1.00 50.61 168 ASP B N 1
ATOM 2518 C CA . ASP B 1 168 ? 44.989 88.249 34.352 1.00 50.53 168 ASP B CA 1
ATOM 2519 C C . ASP B 1 168 ? 43.628 87.555 34.395 1.00 51.03 168 ASP B C 1
ATOM 2520 O O . ASP B 1 168 ? 43.494 86.460 34.945 1.00 51.02 168 ASP B O 1
ATOM 2525 N N . LYS B 1 169 ? 42.629 88.214 33.807 1.00 51.64 169 LYS B N 1
ATOM 2526 C CA . LYS B 1 169 ? 41.280 87.669 33.671 1.00 52.08 169 LYS B CA 1
ATOM 2527 C C . LYS B 1 169 ? 41.133 87.011 32.303 1.00 52.64 169 LYS B C 1
ATOM 2528 O O . LYS B 1 169 ? 41.551 87.577 31.292 1.00 52.32 169 LYS B O 1
ATOM 2534 N N . PHE B 1 170 ? 40.533 85.824 32.273 1.00 53.68 170 PHE B N 1
ATOM 2535 C CA . PHE B 1 170 ? 40.262 85.127 31.014 1.00 54.12 170 PHE B CA 1
ATOM 2536 C C . PHE B 1 170 ? 38.945 85.598 30.397 1.00 54.53 170 PHE B C 1
ATOM 2537 O O . PHE B 1 170 ? 38.881 85.883 29.200 1.00 54.14 170 PHE B O 1
ATOM 2545 N N . GLU B 1 171 ? 37.903 85.672 31.222 1.00 55.19 171 GLU B N 1
ATOM 2546 C CA . GLU B 1 171 ? 36.585 86.141 30.791 1.00 55.75 171 GLU B CA 1
ATOM 2547 C C . GLU B 1 171 ? 36.134 87.324 31.640 1.00 55.74 171 GLU B C 1
ATOM 2548 O O . GLU B 1 171 ? 36.896 88.264 31.866 1.00 55.68 171 GLU B O 1
ATOM 2554 N N . LYS B 1 175 ? 33.456 87.545 37.684 1.00 49.20 175 LYS B N 1
ATOM 2555 C CA . LYS B 1 175 ? 34.760 87.234 37.103 1.00 49.48 175 LYS B CA 1
ATOM 2556 C C . LYS B 1 175 ? 35.699 86.589 38.127 1.00 49.43 175 LYS B C 1
ATOM 2557 O O . LYS B 1 175 ? 35.372 86.492 39.312 1.00 50.37 175 LYS B O 1
ATOM 2563 N N . SER B 1 176 ? 36.864 86.155 37.654 1.00 48.94 176 SER B N 1
ATOM 2564 C CA . SER B 1 176 ? 37.830 85.420 38.474 1.00 48.60 176 SER B CA 1
ATOM 2565 C C . SER B 1 176 ? 39.249 85.633 37.946 1.00 48.33 176 SER B C 1
ATOM 2566 O O . SER B 1 176 ? 39.599 85.155 36.865 1.00 48.58 176 SER B O 1
ATOM 2569 N N . GLU B 1 177 ? 40.055 86.355 38.718 1.00 47.49 177 GLU B N 1
ATOM 2570 C CA . GLU B 1 177 ? 41.443 86.634 38.345 1.00 47.14 177 GLU B CA 1
ATOM 2571 C C . GLU B 1 177 ? 42.338 85.414 38.580 1.00 46.21 177 GLU B C 1
ATOM 2572 O O . GLU B 1 177 ? 42.069 84.591 39.457 1.00 45.27 177 GLU B O 1
ATOM 2578 N N . TYR B 1 178 ? 43.396 85.315 37.778 1.00 45.42 178 TYR B N 1
ATOM 2579 C CA . TYR B 1 178 ? 44.373 84.224 37.866 1.00 44.65 178 TYR B CA 1
ATOM 2580 C C . TYR B 1 178 ? 45.798 84.765 37.815 1.00 43.84 178 TYR B C 1
ATOM 2581 O O . TYR B 1 178 ? 46.102 85.641 37.007 1.00 44.52 178 TYR B O 1
ATOM 2590 N N . TYR B 1 179 ? 46.666 84.230 38.671 1.00 43.56 179 TYR B N 1
ATOM 2591 C CA . TYR B 1 179 ? 48.111 84.451 38.560 1.00 42.41 179 TYR B CA 1
ATOM 2592 C C . TYR B 1 179 ? 48.679 83.439 37.575 1.00 42.16 179 TYR B C 1
ATOM 2593 O O . TYR B 1 179 ? 48.534 82.236 37.776 1.00 42.69 179 TYR B O 1
ATOM 2602 N N . LEU B 1 180 ? 49.313 83.927 36.514 1.00 41.93 180 LEU B N 1
ATOM 2603 C CA . LEU B 1 180 ? 49.992 83.061 35.549 1.00 41.33 180 LEU B CA 1
ATOM 2604 C C . LEU B 1 180 ? 51.447 82.889 35.976 1.00 41.21 180 LEU B C 1
ATOM 2605 O O . LEU B 1 180 ? 52.234 83.838 35.932 1.00 41.88 180 LEU B O 1
ATOM 2610 N N . ILE B 1 181 ? 51.792 81.672 36.391 1.00 40.18 181 ILE B N 1
ATOM 2611 C CA . ILE B 1 181 ? 53.100 81.391 36.990 1.00 39.69 181 ILE B CA 1
ATOM 2612 C C . ILE B 1 181 ? 53.860 80.323 36.205 1.00 39.65 181 ILE B C 1
ATOM 2613 O O . ILE B 1 181 ? 53.492 79.147 36.239 1.00 38.77 181 ILE B O 1
ATOM 2618 N N . PRO B 1 182 ? 54.925 80.729 35.490 1.00 38.99 182 PRO B N 1
ATOM 2619 C CA . PRO B 1 182 ? 55.782 79.767 34.797 1.00 39.62 182 PRO B CA 1
ATOM 2620 C C . PRO B 1 182 ? 56.401 78.740 35.739 1.00 39.93 182 PRO B C 1
ATOM 2621 O O . PRO B 1 182 ? 56.710 79.067 36.884 1.00 39.22 182 PRO B O 1
ATOM 2625 N N . THR B 1 183 ? 56.600 77.524 35.237 1.00 40.80 183 THR B N 1
ATOM 2626 C CA . THR B 1 183 ? 57.082 76.398 36.050 1.00 41.35 183 THR B CA 1
ATOM 2627 C C . THR B 1 183 ? 58.447 76.654 36.702 1.00 41.20 183 THR B C 1
ATOM 2628 O O . THR B 1 183 ? 58.744 76.108 37.762 1.00 41.54 183 THR B O 1
ATOM 2632 N N . SER B 1 184 ? 59.270 77.478 36.061 1.00 40.92 184 SER B N 1
ATOM 2633 C CA . SER B 1 184 ? 60.605 77.801 36.580 1.00 41.34 184 SER B CA 1
ATOM 2634 C C . SER B 1 184 ? 60.562 78.562 37.911 1.00 41.47 184 SER B C 1
ATOM 2635 O O . SER B 1 184 ? 61.492 78.464 38.712 1.00 41.72 184 SER B O 1
ATOM 2638 N N . TYR B 1 185 ? 59.491 79.319 38.139 1.00 42.51 185 TYR B N 1
ATOM 2639 C CA . TYR B 1 185 ? 59.309 80.036 39.411 1.00 42.77 185 TYR B CA 1
ATOM 2640 C C . TYR B 1 185 ? 58.835 79.125 40.546 1.00 43.32 185 TYR B C 1
ATOM 2641 O O . TYR B 1 185 ? 58.952 79.482 41.719 1.00 42.72 185 TYR B O 1
ATOM 2650 N N . TRP B 1 186 ? 58.306 77.954 40.195 1.00 44.55 186 TRP B N 1
ATOM 2651 C CA . TRP B 1 186 ? 57.930 76.944 41.190 1.00 44.38 186 TRP B CA 1
ATOM 2652 C C . TRP B 1 186 ? 59.199 76.291 41.728 1.00 45.05 186 TRP B C 1
ATOM 2653 O O . TRP B 1 186 ? 60.244 76.317 41.077 1.00 46.07 186 TRP B O 1
ATOM 2664 N N . LYS B 1 187 ? 59.100 75.713 42.919 1.00 45.14 187 LYS B N 1
ATOM 2665 C CA . LYS B 1 187 ? 60.256 75.128 43.597 1.00 46.00 187 LYS B CA 1
ATOM 2666 C C . LYS B 1 187 ? 59.933 73.724 44.093 1.00 45.40 187 LYS B C 1
ATOM 2667 O O . LYS B 1 187 ? 58.766 73.356 44.227 1.00 45.58 187 LYS B O 1
ATOM 2673 N N . ASN B 1 188 ? 60.972 72.939 44.355 1.00 44.92 188 ASN B N 1
ATOM 2674 C CA . ASN B 1 188 ? 60.790 71.571 44.853 1.00 44.91 188 ASN B CA 1
ATOM 2675 C C . ASN B 1 188 ? 60.297 71.553 46.305 1.00 44.12 188 ASN B C 1
ATOM 2676 O O . ASN B 1 188 ? 60.370 72.562 47.009 1.00 43.38 188 ASN B O 1
ATOM 2681 N N . LEU B 1 189 ? 59.812 70.393 46.741 1.00 44.12 189 LEU B N 1
ATOM 2682 C CA . LEU B 1 189 ? 59.116 70.254 48.033 1.00 43.94 189 LEU B CA 1
ATOM 2683 C C . LEU B 1 189 ? 59.969 70.507 49.282 1.00 44.04 189 LEU B C 1
ATOM 2684 O O . LEU B 1 189 ? 59.433 70.527 50.392 1.00 43.49 189 LEU B O 1
ATOM 2689 N N . THR B 1 190 ? 61.277 70.691 49.107 1.00 43.76 190 THR B N 1
ATOM 2690 C CA . THR B 1 190 ? 62.158 71.083 50.216 1.00 44.01 190 THR B CA 1
ATOM 2691 C C . THR B 1 190 ? 61.632 72.349 50.899 1.00 44.38 190 THR B C 1
ATOM 2692 O O . THR B 1 190 ? 61.654 72.452 52.124 1.00 44.93 190 THR B O 1
ATOM 2696 N N . GLU B 1 191 ? 61.155 73.292 50.091 1.00 44.36 191 GLU B N 1
ATOM 2697 C CA . GLU B 1 191 ? 60.539 74.532 50.583 1.00 44.06 191 GLU B CA 1
ATOM 2698 C C . GLU B 1 191 ? 59.405 74.229 51.564 1.00 43.30 191 GLU B C 1
ATOM 2699 O O . GLU B 1 191 ? 59.336 74.802 52.652 1.00 43.01 191 GLU B O 1
ATOM 2705 N N . LEU B 1 192 ? 58.521 73.323 51.158 1.00 42.60 192 LEU B N 1
ATOM 2706 C CA . LEU B 1 192 ? 57.366 72.922 51.971 1.00 42.59 192 LEU B CA 1
ATOM 2707 C C . LEU B 1 192 ? 57.796 72.210 53.255 1.00 42.57 192 LEU B C 1
ATOM 2708 O O . LEU B 1 192 ? 57.211 72.424 54.317 1.00 42.62 192 LEU B O 1
ATOM 2713 N N . ARG B 1 193 ? 58.822 71.370 53.141 1.00 42.24 193 ARG B N 1
ATOM 2714 C CA . ARG B 1 193 ? 59.373 70.626 54.280 1.00 42.34 193 ARG B CA 1
ATOM 2715 C C . ARG B 1 193 ? 59.947 71.565 55.345 1.00 41.89 193 ARG B C 1
ATOM 2716 O O . ARG B 1 193 ? 59.714 71.376 56.540 1.00 42.16 193 ARG B O 1
ATOM 2724 N N . ILE B 1 194 ? 60.703 72.565 54.899 1.00 41.16 194 ILE B N 1
ATOM 2725 C CA . ILE B 1 194 ? 61.298 73.568 55.791 1.00 41.19 194 ILE B CA 1
ATOM 2726 C C . ILE B 1 194 ? 60.214 74.378 56.500 1.00 41.05 194 ILE B C 1
ATOM 2727 O O . ILE B 1 194 ? 60.301 74.639 57.700 1.00 40.97 194 ILE B O 1
ATOM 2732 N N . ALA B 1 195 ? 59.200 74.775 55.738 1.00 40.59 195 ALA B N 1
ATOM 2733 C CA . ALA B 1 195 ? 58.048 75.499 56.279 1.00 40.64 195 ALA B CA 1
ATOM 2734 C C . ALA B 1 195 ? 57.310 74.661 57.317 1.00 40.09 195 ALA B C 1
ATOM 2735 O O . ALA B 1 195 ? 56.931 75.161 58.376 1.00 40.19 195 ALA B O 1
ATOM 2737 N N . LEU B 1 196 ? 57.116 73.386 57.000 1.00 40.07 196 LEU B N 1
ATOM 2738 C CA . LEU B 1 196 ? 56.404 72.458 57.883 1.00 40.34 196 LEU B CA 1
ATOM 2739 C C . LEU B 1 196 ? 57.092 72.364 59.247 1.00 40.13 196 LEU B C 1
ATOM 2740 O O . LEU B 1 196 ? 56.442 72.466 60.284 1.00 38.78 196 LEU B O 1
ATOM 2745 N N . ARG B 1 197 ? 58.410 72.190 59.231 1.00 40.58 197 ARG B N 1
ATOM 2746 C CA . ARG B 1 197 ? 59.209 72.115 60.464 1.00 40.88 197 ARG B CA 1
ATOM 2747 C C . ARG B 1 197 ? 59.252 73.437 61.227 1.00 40.60 197 ARG B C 1
ATOM 2748 O O . ARG B 1 197 ? 59.113 73.464 62.450 1.00 40.10 197 ARG B O 1
ATOM 2756 N N . GLY B 1 198 ? 59.459 74.523 60.494 1.00 41.05 198 GLY B N 1
ATOM 2757 C CA . GLY B 1 198 ? 59.573 75.857 61.084 1.00 40.59 198 GLY B CA 1
ATOM 2758 C C . GLY B 1 198 ? 58.307 76.310 61.788 1.00 40.51 198 GLY B C 1
ATOM 2759 O O . GLY B 1 198 ? 58.350 76.763 62.931 1.00 40.65 198 GLY B O 1
ATOM 2760 N N . PHE B 1 199 ? 57.178 76.188 61.098 1.00 41.06 199 PHE B N 1
ATOM 2761 C CA . PHE B 1 199 ? 55.883 76.574 61.665 1.00 41.56 199 PHE B CA 1
ATOM 2762 C C . PHE B 1 199 ? 55.427 75.611 62.766 1.00 42.40 199 PHE B C 1
ATOM 2763 O O . PHE B 1 199 ? 54.710 76.011 63.679 1.00 42.67 199 PHE B O 1
ATOM 2771 N N . TYR B 1 200 ? 55.851 74.353 62.683 1.00 43.37 200 TYR B N 1
ATOM 2772 C CA . TYR B 1 200 ? 55.608 73.389 63.766 1.00 44.35 200 TYR B CA 1
ATOM 2773 C C . TYR B 1 200 ? 56.275 73.862 65.059 1.00 45.50 200 TYR B C 1
ATOM 2774 O O . TYR B 1 200 ? 55.656 73.870 66.122 1.00 45.66 200 TYR B O 1
ATOM 2783 N N . GLN B 1 201 ? 57.540 74.254 64.949 1.00 46.84 201 GLN B N 1
ATOM 2784 C CA . GLN B 1 201 ? 58.311 74.765 66.090 1.00 47.81 201 GLN B CA 1
ATOM 2785 C C . GLN B 1 201 ? 57.756 76.088 66.625 1.00 48.71 201 GLN B C 1
ATOM 2786 O O . GLN B 1 201 ? 57.803 76.350 67.826 1.00 49.71 201 GLN B O 1
ATOM 2792 N N . SER B 1 202 ? 57.237 76.914 65.724 1.00 50.25 202 SER B N 1
ATOM 2793 C CA . SER B 1 202 ? 56.654 78.207 66.088 1.00 51.12 202 SER B CA 1
ATOM 2794 C C . SER B 1 202 ? 55.401 78.047 66.947 1.00 51.85 202 SER B C 1
ATOM 2795 O O . SER B 1 202 ? 55.257 78.710 67.973 1.00 52.01 202 SER B O 1
ATOM 2798 N N . PHE B 1 203 ? 54.500 77.169 66.522 1.00 52.73 203 PHE B N 1
ATOM 2799 C CA . PHE B 1 203 ? 53.221 76.983 67.217 1.00 53.39 203 PHE B CA 1
ATOM 2800 C C . PHE B 1 203 ? 53.307 75.995 68.384 1.00 54.04 203 PHE B C 1
ATOM 2801 O O . PHE B 1 203 ? 52.469 76.027 69.285 1.00 54.13 203 PHE B O 1
ATOM 2809 N N . LYS B 1 204 ? 54.331 75.145 68.377 1.00 54.57 204 LYS B N 1
ATOM 2810 C CA . LYS B 1 204 ? 54.671 74.330 69.549 1.00 54.77 204 LYS B CA 1
ATOM 2811 C C . LYS B 1 204 ? 55.133 75.238 70.691 1.00 54.97 204 LYS B C 1
ATOM 2812 O O . LYS B 1 204 ? 54.819 74.999 71.857 1.00 55.01 204 LYS B O 1
#

Secondary structure (DSSP, 8-state):
----HHHHHHHHHHHHHHHHHHHHHHHTSS-S--B---TTGGGTTTSSEEEEEESSSSEEEEEEEEE--S-SSTT----EEEEEHHHHHHHHHTT-GGGEEEEEEETTTTEEEEEEHHHHHHHHHTTSS-EE---EEEEEGGG-EETHHHHHHHHHHHHHHHHH-/--PPP-HHHHHHHHHHHHHHHHHHHHHHTTS--S--EEEE---TTGGGTTTSSEEEEEEETTEEEEEEEEEE--HHHHHSS-EEEEEHHHHHHHHHTT-TTTEEEEEEETTTTEEEEEEHHHHHHHHHTTSSEEEE----EEEEEEGGG-EETHHHHHHHHHHHHHH-

InterPro domains:
  IPR022012 D212, catalytic domain [PF12187] (5-193)
  IPR043115 D212, catalytic domain superfamily [G3DSA:3.40.1350.50] (19-212)

Sequence (333 aa):
ILPTVGLGREYLVLGKLLISLSKWRAKGLIDFDVYLYEYYKGLEDKYDLTLYIRAKDSYYPLLWIDITGSSWTEEQGESIYAILSVKVETAKKYDVLGRVFFIHYNDTEDKLKCISALQILNLERQNKIKKDKSEYYLIPTSYWKNLTELRIALRGFYQSFKEYLDYILPTVGLGREYLVLGKLLISLSKWRAKGLIDFDVYLRPTYEYYKGLEDKYDLTLYIRAKDSYYPLLWIDITQSKERYGESIYAILSVKVETAKKYDVLGRVFFIHYNDTEDKLKCISALQQILNLERQNKIKKDKFEKSEYYLIPTSYWKNLTELRIALRGFYQSFK

Organism: NCBI:txid256994

Foldseek 3Di:
DDDDQQVVQQVVFVVQVVVVLVVCCVVVVDVFDWDQVAPPPVCVPLADTFIWGDPDPDIHTQAGEHEGGDFPPVVPVFTKHWAQPVSLVVCVVSVNQLRYKYWGADPVVRAIWIDTSVLLVVCVVVVNWDWDDNTITIGTPVSTHGCVSVSVSSRVSVVVVNVVD/DDDDDDPVVVQVVVQVVQVVVVVVVCCVVVVDVFDKDKDACVAPPPVCVNVAGMFIWGDDPPDTHTQAGEHEFVQCVVPVFRKTKDWPVSLVVCVVSVNQLRYKYWGQDPVVRAIWIDTSVLLVVCVVVVNWDWDCPDPIIIIIGTPVSTHGCVSVSVSSRVSVVVVD